Protein AF-A5TSQ5-F1 (afdb_monomer_lite)

Structure (mmCIF, N/CA/C/O backbone):
data_AF-A5TSQ5-F1
#
_entry.id   AF-A5TSQ5-F1
#
loop_
_atom_site.group_PDB
_atom_site.id
_atom_site.type_symbol
_atom_site.label_atom_id
_atom_site.label_alt_id
_atom_site.label_comp_id
_atom_site.label_asym_id
_atom_site.label_entity_id
_atom_site.label_seq_id
_atom_site.pdbx_PDB_ins_code
_atom_site.Cartn_x
_atom_site.Cartn_y
_atom_site.Cartn_z
_atom_site.occupancy
_atom_site.B_iso_or_equiv
_atom_site.auth_seq_id
_atom_site.auth_comp_id
_atom_site.auth_asym_id
_atom_site.auth_atom_id
_atom_site.pdbx_PDB_model_num
ATOM 1 N N . MET A 1 1 ? -12.809 -7.867 -13.616 1.00 58.88 1 MET A N 1
ATOM 2 C CA . MET A 1 1 ? -11.410 -7.386 -13.576 1.00 58.88 1 MET A CA 1
ATOM 3 C C . MET A 1 1 ? -11.017 -7.338 -12.108 1.00 58.88 1 MET A C 1
ATOM 5 O O . MET A 1 1 ? -11.886 -6.969 -11.328 1.00 58.88 1 MET A O 1
ATOM 9 N N . LYS A 1 2 ? -9.819 -7.794 -11.712 1.00 74.75 2 LYS A N 1
ATOM 10 C CA . LYS A 1 2 ? -9.403 -7.726 -10.298 1.00 74.75 2 LYS A CA 1
ATOM 11 C C . LYS A 1 2 ? -9.352 -6.265 -9.847 1.00 74.75 2 LYS A C 1
ATOM 13 O O . LYS A 1 2 ? -8.900 -5.424 -10.625 1.00 74.75 2 LYS A O 1
ATOM 18 N N . LYS A 1 3 ? -9.798 -5.987 -8.622 1.00 87.81 3 LYS A N 1
ATOM 19 C CA . LYS A 1 3 ? -9.773 -4.630 -8.057 1.00 87.81 3 LYS A CA 1
ATOM 20 C C . LYS A 1 3 ? -8.408 -4.231 -7.511 1.00 87.81 3 LYS A C 1
ATOM 22 O O . LYS A 1 3 ? -8.076 -3.056 -7.535 1.00 87.81 3 LYS A O 1
ATOM 27 N N . PHE A 1 4 ? -7.607 -5.201 -7.081 1.00 94.50 4 PHE A N 1
ATOM 28 C CA . PHE A 1 4 ? -6.246 -4.983 -6.612 1.00 94.50 4 PHE A CA 1
ATOM 29 C C . PHE A 1 4 ? -5.335 -6.115 -7.079 1.00 94.50 4 PHE A C 1
ATOM 31 O O . PHE A 1 4 ? -5.734 -7.283 -7.069 1.00 94.50 4 PHE A O 1
ATOM 38 N N . GLU A 1 5 ? -4.124 -5.783 -7.517 1.00 93.25 5 GLU A N 1
ATOM 39 C CA . GLU A 1 5 ? -3.131 -6.780 -7.905 1.00 93.25 5 GLU A CA 1
ATOM 40 C C . GLU A 1 5 ? -1.700 -6.255 -7.756 1.00 93.25 5 GLU A C 1
ATOM 42 O O . GLU A 1 5 ? -1.362 -5.179 -8.249 1.00 93.25 5 GLU A O 1
ATOM 47 N N . LEU A 1 6 ? -0.840 -7.069 -7.138 1.00 90.31 6 LEU A N 1
ATOM 48 C CA . LEU A 1 6 ? 0.599 -6.832 -7.057 1.00 90.31 6 LEU A CA 1
ATOM 49 C C . LEU A 1 6 ? 1.298 -7.749 -8.065 1.00 90.31 6 LEU A C 1
ATOM 51 O O . LEU A 1 6 ? 1.279 -8.980 -7.930 1.00 90.31 6 LEU A O 1
ATOM 55 N N . LYS A 1 7 ? 1.914 -7.167 -9.100 1.00 87.75 7 LYS A N 1
ATOM 56 C CA . LYS A 1 7 ? 2.551 -7.928 -10.188 1.00 87.75 7 LYS A CA 1
ATOM 57 C C . LYS A 1 7 ? 4.065 -7.755 -10.190 1.00 87.75 7 LYS A C 1
ATOM 59 O O . LYS A 1 7 ? 4.565 -6.765 -10.721 1.00 87.75 7 LYS A O 1
ATOM 64 N N . PRO A 1 8 ? 4.810 -8.735 -9.651 1.00 83.00 8 PRO A N 1
ATOM 65 C CA . PRO A 1 8 ? 6.240 -8.836 -9.893 1.00 83.00 8 PRO A CA 1
ATOM 66 C C . PRO A 1 8 ? 6.502 -9.056 -11.386 1.00 83.00 8 PRO A C 1
ATOM 68 O O . PRO A 1 8 ? 5.997 -10.023 -11.961 1.00 83.00 8 PRO A O 1
ATOM 71 N N . ILE A 1 9 ? 7.308 -8.201 -12.008 1.00 76.88 9 ILE A N 1
ATOM 72 C CA . ILE A 1 9 ? 7.744 -8.338 -13.401 1.00 76.88 9 ILE A CA 1
ATOM 73 C C . ILE A 1 9 ? 9.258 -8.471 -13.429 1.00 76.88 9 ILE A C 1
ATOM 75 O O . ILE A 1 9 ? 9.978 -7.681 -12.828 1.00 76.88 9 ILE A O 1
ATOM 79 N N . TYR A 1 10 ? 9.748 -9.477 -14.146 1.00 71.94 10 TYR A N 1
ATOM 80 C CA . TYR A 1 10 ? 11.178 -9.657 -14.356 1.00 71.94 10 TYR A CA 1
ATOM 81 C C . TYR A 1 10 ? 11.720 -8.564 -15.288 1.00 71.94 10 TYR A C 1
ATOM 83 O O . TYR A 1 10 ? 11.245 -8.428 -16.417 1.00 71.94 10 TYR A O 1
ATOM 91 N N . TYR A 1 11 ? 12.720 -7.806 -14.833 1.00 64.88 11 TYR A N 1
ATOM 92 C CA . TYR A 1 11 ? 13.352 -6.734 -15.602 1.00 64.88 11 TYR A CA 1
ATOM 93 C C . TYR A 1 11 ? 14.851 -7.029 -15.806 1.00 64.88 11 TYR A C 1
ATOM 95 O O . TYR A 1 11 ? 15.646 -6.853 -14.885 1.00 64.88 11 TYR A O 1
ATOM 103 N N . PRO A 1 12 ? 15.262 -7.499 -16.999 1.00 55.28 12 PRO A N 1
ATOM 104 C CA . PRO A 1 12 ? 16.582 -8.098 -17.230 1.00 55.28 12 PRO A CA 1
ATOM 105 C C . PRO A 1 12 ? 17.762 -7.121 -17.409 1.00 55.28 12 PRO A C 1
ATOM 107 O O . PRO A 1 12 ? 18.785 -7.524 -17.955 1.00 55.28 12 PRO A O 1
ATOM 110 N N . LYS A 1 13 ? 17.674 -5.851 -16.997 1.00 52.69 13 LYS A N 1
ATOM 111 C CA . LYS A 1 13 ? 18.805 -4.911 -17.144 1.00 52.69 13 LYS A CA 1
ATOM 112 C C . LYS A 1 13 ? 19.666 -4.877 -15.888 1.00 52.69 13 LYS A C 1
ATOM 114 O O . LYS A 1 13 ? 19.169 -4.364 -14.894 1.00 52.69 13 LYS A O 1
ATOM 119 N N . ASP A 1 14 ? 20.903 -5.385 -15.983 1.00 42.22 14 ASP A N 1
ATOM 120 C CA . ASP A 1 14 ? 22.158 -5.156 -15.213 1.00 42.22 14 ASP A CA 1
ATOM 121 C C . ASP A 1 14 ? 22.107 -4.775 -13.713 1.00 42.22 14 ASP A C 1
ATOM 123 O O . ASP A 1 14 ? 23.116 -4.403 -13.118 1.00 42.22 14 ASP A O 1
ATOM 127 N N . SER A 1 15 ? 20.956 -4.895 -13.065 1.00 48.78 15 SER A N 1
ATOM 128 C CA . SER A 1 15 ? 20.697 -4.560 -11.675 1.00 48.78 15 SER A CA 1
ATOM 129 C C . SER A 1 15 ? 20.550 -5.847 -10.876 1.00 48.78 15 SER A C 1
ATOM 131 O O . SER A 1 15 ? 19.870 -6.791 -11.284 1.00 48.78 15 SER A O 1
ATOM 133 N N . TYR A 1 16 ? 21.152 -5.868 -9.688 1.00 44.97 16 TYR A N 1
ATOM 134 C CA . TYR A 1 16 ? 21.002 -6.944 -8.705 1.00 44.97 16 TYR A CA 1
ATOM 135 C C . TYR A 1 16 ? 19.524 -7.192 -8.323 1.00 44.97 16 TYR A C 1
ATOM 137 O O . TYR A 1 16 ? 19.168 -8.283 -7.875 1.00 44.97 16 TYR A O 1
ATOM 145 N N . LEU A 1 17 ? 18.637 -6.227 -8.591 1.00 54.00 17 LEU A N 1
ATOM 146 C CA . LEU A 1 17 ? 17.190 -6.292 -8.388 1.00 54.00 17 LEU A CA 1
ATOM 147 C C . LEU A 1 17 ? 16.477 -6.601 -9.706 1.00 54.00 17 LEU A C 1
ATOM 149 O O . LEU A 1 17 ? 15.924 -5.741 -10.380 1.00 54.00 17 LEU A O 1
ATOM 153 N N . ASN A 1 18 ? 16.492 -7.876 -10.072 1.00 63.84 18 ASN A N 1
ATOM 154 C CA . ASN A 1 18 ? 15.938 -8.384 -11.327 1.00 63.84 18 ASN A CA 1
ATOM 155 C C . ASN A 1 18 ? 14.395 -8.318 -11.443 1.00 63.84 18 ASN A C 1
ATOM 157 O O . ASN A 1 18 ? 13.839 -8.837 -12.411 1.00 63.84 18 ASN A O 1
ATOM 161 N N . TYR A 1 19 ? 13.690 -7.762 -10.456 1.00 67.00 19 TYR A N 1
ATOM 162 C CA . TYR A 1 19 ? 12.230 -7.706 -10.435 1.00 67.00 19 TYR A CA 1
ATOM 163 C C . TYR A 1 19 ? 11.740 -6.315 -10.056 1.00 67.00 19 TYR A C 1
ATOM 165 O O . TYR A 1 19 ? 12.159 -5.755 -9.045 1.00 67.00 19 TYR A O 1
ATOM 173 N N . ILE A 1 20 ? 10.817 -5.810 -10.864 1.00 73.50 20 ILE A N 1
ATOM 174 C CA . ILE A 1 20 ? 10.034 -4.609 -10.603 1.00 73.50 20 ILE A CA 1
ATOM 175 C C . ILE A 1 20 ? 8.645 -4.994 -10.096 1.00 73.50 20 ILE A C 1
ATOM 177 O O . ILE A 1 20 ? 8.194 -6.113 -10.350 1.00 73.50 20 ILE A O 1
ATOM 181 N N . LEU A 1 21 ? 7.957 -4.085 -9.404 1.00 78.88 21 LEU A N 1
ATOM 182 C CA . LEU A 1 21 ? 6.575 -4.299 -8.983 1.00 78.88 21 LEU A CA 1
ATOM 183 C C . LEU A 1 21 ? 5.642 -3.297 -9.653 1.00 78.88 21 LEU A C 1
ATOM 185 O O . LEU A 1 21 ? 5.836 -2.094 -9.525 1.00 78.88 21 LEU A O 1
ATOM 189 N N . GLU A 1 22 ? 4.605 -3.804 -10.313 1.00 86.12 22 GLU A N 1
ATOM 190 C CA . GLU A 1 22 ? 3.450 -2.993 -10.685 1.00 86.12 22 GLU A CA 1
ATOM 191 C C . GLU A 1 22 ? 2.351 -3.128 -9.632 1.00 86.12 22 GLU A C 1
ATOM 193 O O . GLU A 1 22 ? 2.023 -4.245 -9.207 1.00 86.12 22 GLU A O 1
ATOM 198 N N . ILE A 1 23 ? 1.747 -1.998 -9.273 1.00 89.44 23 ILE A N 1
ATOM 199 C CA . ILE A 1 23 ? 0.604 -1.937 -8.366 1.00 89.44 23 ILE A CA 1
ATOM 200 C C . ILE A 1 23 ? -0.623 -1.566 -9.193 1.00 89.44 23 ILE A C 1
ATOM 202 O O . ILE A 1 23 ? -0.712 -0.467 -9.740 1.00 89.44 23 ILE A O 1
ATOM 206 N N . TRP A 1 24 ? -1.564 -2.496 -9.311 1.00 92.19 24 TRP A N 1
ATOM 207 C CA . TRP A 1 24 ? -2.792 -2.296 -10.069 1.00 92.19 24 TRP A CA 1
ATOM 208 C C . TRP A 1 24 ? -3.968 -2.104 -9.123 1.00 92.19 24 TRP A C 1
ATOM 210 O O . TRP A 1 24 ? -4.215 -2.955 -8.270 1.00 92.19 24 TRP A O 1
ATOM 220 N N . VAL A 1 25 ? -4.720 -1.027 -9.327 1.00 93.31 25 VAL A N 1
ATOM 221 C CA . VAL A 1 25 ? -5.974 -0.737 -8.625 1.00 93.31 25 VAL A CA 1
ATOM 222 C C . VAL A 1 25 ? -7.048 -0.445 -9.669 1.00 93.31 25 VAL A C 1
ATOM 224 O O . VAL A 1 25 ? -6.829 0.362 -10.567 1.00 93.31 25 VAL A O 1
ATOM 227 N N . ASP A 1 26 ? -8.172 -1.159 -9.619 1.00 92.38 26 ASP A N 1
ATOM 228 C CA . ASP A 1 26 ? -9.273 -1.083 -10.595 1.00 92.38 26 ASP A CA 1
ATOM 229 C C . ASP A 1 26 ? -8.819 -1.141 -12.068 1.00 92.38 26 ASP A C 1
ATOM 231 O O . ASP A 1 26 ? -9.382 -0.509 -12.961 1.00 92.38 26 ASP A O 1
ATOM 235 N N . GLY A 1 27 ? -7.782 -1.940 -12.339 1.00 90.50 27 GLY A N 1
ATOM 236 C CA . GLY A 1 27 ? -7.192 -2.099 -13.673 1.00 90.50 27 GLY A CA 1
ATOM 237 C C . GLY A 1 27 ? -6.357 -0.918 -14.164 1.00 90.50 27 GLY A C 1
ATOM 238 O O . GLY A 1 27 ? -5.962 -0.916 -15.328 1.00 90.50 27 GLY A O 1
ATOM 239 N N . VAL A 1 28 ? -6.036 0.038 -13.295 1.00 89.94 28 VAL A N 1
ATOM 240 C CA . VAL A 1 28 ? -5.059 1.101 -13.542 1.00 89.94 28 VAL A CA 1
ATOM 241 C C . VAL A 1 28 ? -3.769 0.763 -12.802 1.00 89.94 28 VAL A C 1
ATOM 243 O O . VAL A 1 28 ? -3.796 0.474 -11.609 1.00 89.94 28 VAL A O 1
ATOM 246 N N . ASN A 1 29 ? -2.631 0.797 -13.496 1.00 89.38 29 ASN A N 1
ATOM 247 C CA . ASN A 1 29 ? -1.326 0.703 -12.848 1.00 89.38 29 ASN A CA 1
ATOM 248 C C . ASN A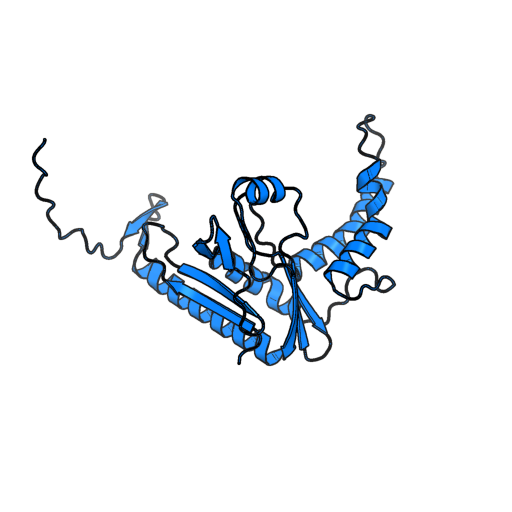 1 29 ? -0.987 2.068 -12.228 1.00 89.38 29 ASN A C 1
ATOM 250 O O . ASN A 1 29 ? -0.655 3.014 -12.944 1.00 89.38 29 ASN A O 1
ATOM 254 N N . ILE A 1 30 ? -1.093 2.175 -10.903 1.00 88.38 30 ILE A N 1
ATOM 255 C CA . ILE A 1 30 ? -0.894 3.439 -10.177 1.00 88.38 30 ILE A CA 1
ATOM 256 C C . ILE A 1 30 ? 0.588 3.817 -10.036 1.00 88.38 30 ILE A C 1
ATOM 258 O O . ILE A 1 30 ? 0.904 4.904 -9.571 1.00 88.38 30 ILE A O 1
ATOM 262 N N . SER A 1 31 ? 1.497 2.944 -10.476 1.00 80.94 31 SER A N 1
ATOM 263 C CA . SER A 1 31 ? 2.946 3.172 -10.521 1.00 80.94 31 SER A CA 1
ATOM 264 C C . SER A 1 31 ? 3.416 3.779 -11.857 1.00 80.94 31 SER A C 1
ATOM 266 O O . SER A 1 31 ? 4.614 3.971 -12.069 1.00 80.94 31 SER A O 1
ATOM 268 N N . GLN A 1 32 ? 2.496 4.033 -12.799 1.00 87.06 32 GLN A N 1
ATOM 269 C CA . GLN A 1 32 ? 2.812 4.573 -14.123 1.00 87.06 32 GLN A CA 1
ATOM 270 C C . GLN A 1 32 ? 2.787 6.101 -14.185 1.00 87.06 32 GLN A C 1
ATOM 272 O O . GLN A 1 32 ? 1.885 6.775 -13.678 1.00 87.06 32 GLN A O 1
ATOM 277 N N . PHE A 1 33 ? 3.740 6.640 -14.938 1.00 85.56 33 PHE A N 1
ATOM 278 C CA . PHE A 1 33 ? 3.851 8.063 -15.229 1.00 85.56 33 PHE A CA 1
ATOM 279 C C . PHE A 1 33 ? 4.465 8.292 -16.611 1.00 85.56 33 PHE A C 1
ATOM 281 O O . PHE A 1 33 ? 5.067 7.398 -17.206 1.00 85.56 33 PHE A O 1
ATOM 288 N N . TYR A 1 34 ? 4.307 9.500 -17.137 1.00 85.88 34 TYR A N 1
ATOM 289 C CA . TYR A 1 34 ? 5.024 9.965 -18.314 1.00 85.88 34 TYR A CA 1
ATOM 290 C C . TYR A 1 34 ? 6.207 10.830 -17.900 1.00 85.88 34 TYR A C 1
ATOM 292 O O . TYR A 1 34 ? 6.042 11.743 -17.102 1.00 85.88 34 TYR A O 1
ATOM 300 N N . GLU A 1 35 ? 7.361 10.582 -18.506 1.00 85.44 35 GLU A N 1
ATOM 301 C CA . GLU A 1 35 ? 8.561 11.424 -18.449 1.00 85.44 35 GLU A CA 1
ATOM 302 C C . GLU A 1 35 ? 8.899 11.800 -19.893 1.00 85.44 35 GLU A C 1
ATOM 304 O O . GLU A 1 35 ? 9.086 10.916 -20.732 1.00 85.44 35 GLU A O 1
ATOM 309 N N . GLU A 1 36 ? 8.891 13.092 -20.231 1.00 84.94 36 GLU A N 1
ATOM 310 C CA . GLU A 1 36 ? 9.104 13.564 -21.613 1.00 84.94 36 GLU A CA 1
ATOM 311 C C . GLU A 1 36 ? 8.213 12.849 -22.664 1.00 84.94 36 GLU A C 1
ATOM 313 O O . GLU A 1 36 ? 8.650 12.518 -23.769 1.00 84.94 36 GLU A O 1
ATOM 318 N N . ASN A 1 37 ? 6.944 12.583 -22.325 1.00 83.38 37 ASN A N 1
ATOM 319 C CA . ASN A 1 37 ? 5.972 11.812 -23.127 1.00 83.38 37 ASN A CA 1
ATOM 320 C C . ASN A 1 37 ? 6.306 10.318 -23.332 1.00 83.38 37 ASN A C 1
ATOM 322 O O . ASN A 1 37 ? 5.625 9.639 -24.103 1.00 83.38 37 ASN A O 1
ATOM 326 N N . LYS A 1 38 ? 7.309 9.772 -22.641 1.00 87.25 38 LYS A N 1
ATOM 327 C CA . LYS A 1 38 ? 7.590 8.331 -22.612 1.00 87.25 38 LYS A CA 1
ATOM 328 C C . LYS A 1 38 ? 6.916 7.712 -21.399 1.00 87.25 38 LYS A C 1
ATOM 330 O O . LYS A 1 38 ? 7.058 8.219 -20.292 1.00 87.25 38 LYS A O 1
ATOM 335 N N . LEU A 1 39 ? 6.204 6.606 -21.609 1.00 86.44 39 LEU A N 1
ATOM 336 C CA . LEU A 1 39 ? 5.622 5.836 -20.514 1.00 86.44 39 LEU A CA 1
ATOM 337 C C . LEU A 1 39 ? 6.741 5.203 -19.681 1.00 86.44 39 LEU A C 1
ATOM 339 O O . LEU A 1 39 ? 7.596 4.482 -20.207 1.00 86.44 39 LEU A O 1
ATOM 343 N N . ARG A 1 40 ? 6.711 5.470 -18.381 1.00 81.56 40 ARG A N 1
ATOM 344 C CA . ARG A 1 40 ? 7.598 4.922 -17.362 1.00 81.56 40 ARG A CA 1
ATOM 345 C C . ARG A 1 40 ? 6.774 4.221 -16.289 1.00 81.56 40 ARG A C 1
ATOM 347 O O . ARG A 1 40 ? 5.579 4.467 -16.128 1.00 81.56 40 ARG A O 1
ATOM 354 N N . ILE A 1 41 ? 7.444 3.336 -15.570 1.00 77.44 41 ILE A N 1
ATOM 355 C CA . ILE A 1 41 ? 6.937 2.694 -14.362 1.00 77.44 41 ILE A CA 1
ATOM 356 C C . ILE A 1 41 ? 8.019 2.932 -13.324 1.00 77.44 41 ILE A C 1
ATOM 358 O O . ILE A 1 41 ? 9.173 2.581 -13.586 1.00 77.44 41 ILE A O 1
ATOM 362 N N . ASP A 1 42 ? 7.664 3.547 -12.200 1.00 69.50 42 ASP A N 1
ATOM 363 C CA . ASP A 1 42 ? 8.556 3.555 -11.046 1.00 69.50 42 ASP A CA 1
ATOM 364 C C . ASP A 1 42 ? 8.223 2.358 -10.178 1.00 69.50 42 ASP A C 1
ATOM 366 O O . ASP A 1 42 ? 7.084 1.893 -10.117 1.00 69.50 42 ASP A O 1
ATOM 370 N N . VAL A 1 43 ? 9.253 1.793 -9.581 1.00 64.06 43 VAL A N 1
ATOM 371 C CA . VAL A 1 43 ? 9.222 0.425 -9.104 1.00 64.06 43 VAL A CA 1
ATOM 372 C C . VAL A 1 43 ? 9.688 0.445 -7.669 1.00 64.06 43 VAL A C 1
ATOM 374 O O . VAL A 1 43 ? 10.841 0.737 -7.359 1.00 64.06 43 VAL A O 1
ATOM 377 N N . GLY A 1 44 ? 8.758 0.150 -6.765 1.00 61.03 44 GLY A N 1
ATOM 378 C CA . GLY A 1 44 ? 9.115 -0.066 -5.375 1.00 61.03 44 GLY A CA 1
ATOM 379 C C . GLY A 1 44 ? 10.029 -1.280 -5.317 1.00 61.03 44 GLY A C 1
ATOM 380 O O . GLY A 1 44 ? 9.819 -2.255 -6.049 1.00 61.03 44 GLY A O 1
ATOM 381 N N . TYR A 1 45 ? 11.046 -1.244 -4.457 1.00 69.94 45 TYR A N 1
ATOM 382 C CA . TYR A 1 45 ? 11.827 -2.442 -4.185 1.00 69.94 45 TYR A CA 1
ATOM 383 C C . TYR A 1 45 ? 10.861 -3.529 -3.710 1.00 69.94 45 TYR A C 1
ATOM 385 O O . TYR A 1 45 ? 10.218 -3.385 -2.672 1.00 69.94 45 TYR A O 1
ATOM 393 N N . ILE A 1 46 ? 10.742 -4.610 -4.484 1.00 75.69 46 ILE A N 1
ATOM 394 C CA . ILE A 1 46 ? 9.767 -5.684 -4.239 1.00 75.69 46 ILE A CA 1
ATOM 395 C C . ILE A 1 46 ? 9.829 -6.218 -2.798 1.00 75.69 46 ILE A C 1
ATOM 397 O O . ILE A 1 46 ? 8.800 -6.555 -2.219 1.00 75.69 46 ILE A O 1
ATOM 401 N N . PHE A 1 47 ? 11.026 -6.216 -2.204 1.00 74.25 47 PHE A N 1
ATOM 402 C CA . PHE A 1 47 ? 11.271 -6.619 -0.823 1.00 74.25 47 PHE A CA 1
ATOM 403 C C . PHE A 1 47 ? 10.752 -5.628 0.221 1.00 74.25 47 PHE A C 1
ATOM 405 O O . PHE A 1 47 ? 10.312 -6.062 1.275 1.00 74.25 47 PHE A O 1
ATOM 412 N N . HIS A 1 48 ? 10.736 -4.321 -0.056 1.00 76.62 48 HIS A N 1
ATOM 413 C CA . HIS A 1 48 ? 10.147 -3.346 0.871 1.00 76.62 48 HIS A CA 1
ATOM 414 C C . HIS A 1 48 ? 8.641 -3.572 1.002 1.00 76.62 48 HIS A C 1
ATOM 416 O O . HIS A 1 48 ? 8.098 -3.558 2.098 1.00 76.62 48 HIS A O 1
ATOM 422 N N . ILE A 1 49 ? 7.979 -3.843 -0.123 1.00 81.94 49 ILE A N 1
ATOM 423 C CA . ILE A 1 49 ? 6.537 -4.095 -0.159 1.00 81.94 49 ILE A CA 1
ATOM 424 C C . ILE A 1 49 ? 6.222 -5.467 0.444 1.00 81.94 49 ILE A C 1
ATOM 426 O O . ILE A 1 49 ? 5.235 -5.614 1.156 1.00 81.94 49 ILE A O 1
ATOM 430 N N . TYR A 1 50 ? 7.082 -6.464 0.208 1.00 84.12 50 TYR A N 1
ATOM 431 C CA . TYR A 1 50 ? 7.008 -7.743 0.911 1.00 84.12 50 TYR A CA 1
ATOM 432 C C . TYR A 1 50 ? 7.074 -7.554 2.430 1.00 84.12 50 TYR A C 1
ATOM 434 O O . TYR A 1 50 ? 6.174 -8.032 3.110 1.00 84.12 50 TYR A O 1
ATOM 442 N N . ASN A 1 51 ? 8.089 -6.843 2.934 1.00 83.75 51 ASN A N 1
ATOM 443 C CA . ASN A 1 51 ? 8.291 -6.633 4.369 1.00 83.75 51 ASN A CA 1
ATOM 444 C C . ASN A 1 51 ? 7.126 -5.858 4.986 1.00 83.75 51 ASN A C 1
ATOM 446 O O . ASN A 1 51 ? 6.600 -6.283 6.002 1.00 83.75 51 ASN A O 1
ATOM 450 N N . PHE A 1 52 ? 6.634 -4.808 4.321 1.00 87.25 52 PHE A N 1
ATOM 451 C CA . PHE A 1 52 ? 5.450 -4.074 4.775 1.00 87.25 52 PHE A CA 1
ATOM 452 C C . PHE A 1 52 ? 4.245 -5.001 5.021 1.00 87.25 52 PHE A C 1
ATOM 454 O O . PHE A 1 52 ? 3.611 -4.940 6.068 1.00 87.25 52 PHE A O 1
ATOM 461 N N . PHE A 1 53 ? 3.952 -5.912 4.088 1.00 90.81 53 PHE A N 1
ATOM 462 C CA . PHE A 1 53 ? 2.880 -6.899 4.266 1.00 90.81 53 PHE A CA 1
ATOM 463 C C . PHE A 1 53 ? 3.268 -8.101 5.146 1.00 90.81 53 PHE A C 1
ATOM 465 O O . PHE A 1 53 ? 2.425 -8.954 5.432 1.00 90.81 53 PHE A O 1
ATOM 472 N N . ASP A 1 54 ? 4.532 -8.256 5.518 1.00 87.44 54 ASP A N 1
ATOM 473 C CA . ASP A 1 54 ? 4.950 -9.226 6.529 1.00 87.44 54 ASP A CA 1
ATOM 474 C C . ASP A 1 54 ? 4.708 -8.675 7.927 1.00 87.44 54 ASP A C 1
ATOM 476 O O . ASP A 1 54 ? 4.113 -9.367 8.750 1.00 87.44 54 ASP A O 1
ATOM 480 N N . ASP A 1 55 ? 5.055 -7.408 8.121 1.00 88.19 55 ASP A N 1
ATOM 481 C CA . ASP A 1 55 ? 4.968 -6.716 9.397 1.00 88.19 55 ASP A CA 1
ATOM 482 C C . ASP A 1 55 ? 3.524 -6.305 9.732 1.00 88.19 55 ASP A C 1
ATOM 484 O O . ASP A 1 55 ? 3.096 -6.485 10.867 1.00 88.19 55 ASP A O 1
ATOM 488 N N . TYR A 1 56 ? 2.752 -5.809 8.753 1.00 93.56 56 TYR A N 1
ATOM 489 C CA . TYR A 1 56 ? 1.520 -5.052 9.037 1.00 93.56 56 TYR A CA 1
ATOM 490 C C . TYR A 1 56 ? 0.228 -5.617 8.439 1.00 93.56 56 TYR A C 1
ATOM 492 O O . TYR A 1 56 ? -0.842 -5.035 8.610 1.00 93.56 56 TYR A O 1
ATOM 500 N N . LEU A 1 57 ? 0.271 -6.756 7.736 1.00 94.50 57 LEU A N 1
ATOM 501 C CA . LEU A 1 57 ? -0.940 -7.305 7.108 1.00 94.50 57 LEU A CA 1
ATOM 502 C C . LEU A 1 57 ? -2.041 -7.607 8.131 1.00 94.50 57 LEU A C 1
ATOM 504 O O . LEU A 1 57 ? -3.205 -7.358 7.844 1.00 94.50 57 LEU A O 1
ATOM 508 N N . GLU A 1 58 ? -1.697 -8.142 9.300 1.00 93.81 58 GLU A N 1
ATOM 509 C CA . GLU A 1 58 ? -2.701 -8.460 10.320 1.00 93.81 58 GLU A CA 1
ATOM 510 C C . GLU A 1 58 ? -3.337 -7.197 10.915 1.00 93.81 58 GLU A C 1
ATOM 512 O O . GLU A 1 58 ? -4.531 -7.211 11.197 1.00 93.81 58 GLU A O 1
ATOM 517 N N . ASP A 1 59 ? -2.589 -6.099 11.041 1.00 93.44 59 ASP A N 1
ATOM 518 C CA . ASP A 1 59 ? -3.116 -4.817 11.523 1.00 93.44 59 ASP A CA 1
ATOM 519 C C . ASP A 1 59 ? -4.032 -4.170 10.478 1.00 93.44 59 ASP A C 1
ATOM 521 O O . ASP A 1 59 ? -5.170 -3.834 10.790 1.00 93.44 59 ASP A O 1
ATOM 525 N N . ILE A 1 60 ? -3.629 -4.163 9.200 1.00 94.69 60 ILE A N 1
ATOM 526 C CA . ILE A 1 60 ? -4.487 -3.731 8.077 1.00 94.69 60 ILE A CA 1
ATOM 527 C C . ILE A 1 60 ? -5.792 -4.539 8.021 1.00 94.69 60 ILE A C 1
ATOM 529 O O . ILE A 1 60 ? -6.843 -4.020 7.640 1.00 94.69 60 ILE A O 1
ATOM 533 N N . MET A 1 61 ? -5.723 -5.833 8.347 1.00 95.69 61 MET A N 1
ATOM 534 C CA . MET A 1 61 ? -6.874 -6.732 8.343 1.00 95.69 61 MET A CA 1
ATOM 535 C C . MET A 1 61 ? -7.745 -6.597 9.591 1.00 95.69 61 MET A C 1
ATOM 537 O O . MET A 1 61 ? -8.857 -7.128 9.587 1.00 95.69 61 MET A O 1
ATOM 541 N N . LYS A 1 62 ? -7.318 -5.906 10.646 1.00 92.69 62 LYS A N 1
ATOM 542 C CA . LYS A 1 62 ? -8.206 -5.536 11.749 1.00 92.69 62 LYS A CA 1
ATOM 543 C C . LYS A 1 62 ? -8.965 -4.274 11.361 1.00 92.69 62 LYS A C 1
ATOM 545 O O . LYS A 1 62 ? -8.461 -3.404 10.661 1.00 92.69 62 LYS A O 1
ATOM 550 N N . GLU A 1 63 ? -10.209 -4.177 11.808 1.00 84.06 63 GLU A N 1
ATOM 551 C CA . GLU A 1 63 ? -10.936 -2.911 11.739 1.00 84.06 63 GLU A CA 1
ATOM 552 C C . GLU A 1 63 ? -10.415 -2.017 12.867 1.00 84.06 63 GLU A C 1
ATOM 554 O O . GLU A 1 63 ? -11.009 -1.923 13.939 1.00 84.06 63 GLU A O 1
ATOM 559 N N . GLU A 1 64 ? -9.221 -1.463 12.655 1.00 78.31 64 GLU A N 1
ATOM 560 C CA . GLU A 1 64 ? -8.599 -0.523 13.577 1.00 78.31 64 GLU A CA 1
ATOM 561 C C . GLU A 1 64 ? -9.106 0.882 13.303 1.00 78.31 64 GLU A C 1
ATOM 563 O O . GLU A 1 64 ? -9.041 1.405 12.184 1.00 78.31 64 GLU A O 1
ATOM 568 N N . VAL A 1 65 ? -9.622 1.498 14.360 1.00 74.88 65 VAL A N 1
ATOM 569 C CA . VAL A 1 65 ? -10.116 2.860 14.285 1.00 74.88 65 VAL A CA 1
ATOM 570 C C . VAL A 1 65 ? -8.923 3.806 14.267 1.00 74.88 65 VAL A C 1
ATOM 572 O O . VAL A 1 65 ? -8.009 3.696 15.084 1.00 74.88 65 VAL A O 1
ATOM 575 N N . LEU A 1 66 ? -8.929 4.730 13.306 1.00 81.38 66 LEU A N 1
ATOM 576 C CA . LEU A 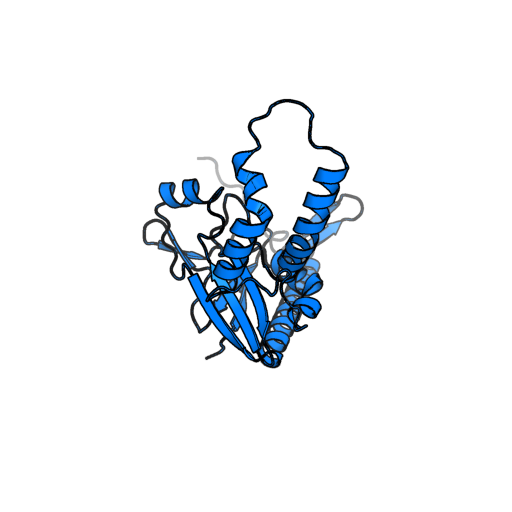1 66 ? -7.962 5.817 13.260 1.00 81.38 66 LEU A CA 1
ATOM 577 C C . LEU A 1 66 ? -8.039 6.585 14.593 1.00 81.38 66 LEU A C 1
ATOM 579 O O . LEU A 1 66 ? -9.148 6.930 15.013 1.00 81.38 66 LEU A O 1
ATOM 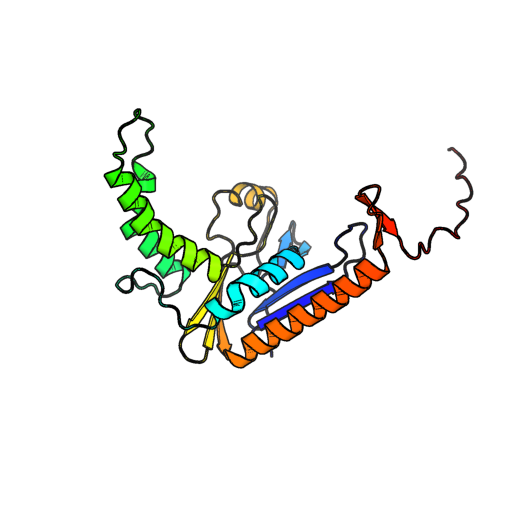583 N N . PRO A 1 67 ? -6.907 6.887 15.254 1.00 78.06 67 PRO A N 1
ATOM 584 C CA . PRO A 1 67 ? -6.912 7.783 16.403 1.00 78.06 67 PRO A CA 1
ATOM 585 C C . PRO A 1 67 ? -7.634 9.088 16.035 1.00 78.06 67 PRO A C 1
ATOM 587 O O . PRO A 1 67 ? -7.479 9.562 14.910 1.00 78.06 67 PRO A O 1
ATOM 590 N N . TYR A 1 68 ? -8.396 9.668 16.969 1.00 82.12 68 TYR A N 1
ATOM 591 C CA . TYR A 1 68 ? -9.222 10.875 16.760 1.00 82.12 68 TYR A CA 1
ATOM 592 C C . TYR A 1 68 ? -10.531 10.660 15.980 1.00 82.12 68 TYR A C 1
ATOM 594 O O . TYR A 1 68 ? -10.795 11.320 14.976 1.00 82.12 68 TYR A O 1
ATOM 602 N N . GLU A 1 69 ? -11.386 9.772 16.496 1.00 70.38 69 GLU A N 1
ATOM 603 C CA . GLU A 1 69 ? -12.715 9.433 15.949 1.00 70.38 69 GLU A CA 1
ATOM 604 C C . GLU A 1 69 ? -13.650 10.629 15.704 1.00 70.38 69 GLU A C 1
ATOM 606 O O . GLU A 1 69 ? -14.593 10.529 14.925 1.00 70.38 69 GLU A O 1
ATOM 611 N N . ASP A 1 70 ? -13.415 11.767 16.360 1.00 79.56 70 ASP A N 1
ATOM 612 C CA . ASP A 1 70 ? -14.226 12.976 16.217 1.00 79.56 70 ASP A CA 1
ATOM 613 C C . ASP A 1 70 ? -13.859 13.821 14.983 1.00 79.56 70 ASP A C 1
ATOM 615 O O . ASP A 1 70 ? -14.467 14.869 14.741 1.00 79.56 70 ASP A O 1
ATOM 619 N N . ILE A 1 71 ? -12.866 13.388 14.200 1.00 80.75 71 ILE A N 1
ATOM 620 C CA . ILE A 1 71 ? -12.451 14.031 12.957 1.00 80.75 71 ILE A CA 1
ATOM 621 C C . ILE A 1 71 ? -12.770 13.125 11.774 1.00 80.75 71 ILE A C 1
ATOM 623 O O . ILE A 1 71 ? -12.235 12.030 11.640 1.00 80.75 71 ILE A O 1
ATOM 627 N N . GLU A 1 72 ? -13.568 13.645 10.845 1.00 80.88 72 GLU A N 1
ATOM 628 C CA . GLU A 1 72 ? -13.901 12.963 9.600 1.00 80.88 72 GLU A CA 1
ATOM 629 C C . GLU A 1 72 ? -13.412 13.753 8.377 1.00 80.88 72 GLU A C 1
ATOM 631 O O . GLU A 1 72 ? -13.323 14.986 8.372 1.00 80.88 72 GLU A O 1
ATOM 636 N N . GLY A 1 73 ? -13.103 13.025 7.310 1.00 80.69 73 GLY A N 1
ATOM 637 C CA . GLY A 1 73 ? -12.886 13.537 5.962 1.00 80.69 73 GLY A CA 1
ATOM 638 C C . GLY A 1 73 ? -13.607 12.645 4.952 1.00 80.69 73 GLY A C 1
ATOM 639 O O . GLY A 1 73 ? -14.009 11.525 5.267 1.00 80.69 73 GLY A O 1
ATOM 640 N N . LYS A 1 74 ? -13.774 13.110 3.710 1.00 80.25 74 LYS A N 1
ATOM 641 C CA . LYS A 1 74 ? -14.402 12.299 2.650 1.00 80.25 74 LYS A CA 1
ATOM 642 C C . LYS A 1 74 ? -13.514 11.136 2.215 1.00 80.25 74 LYS A C 1
ATOM 644 O O . LYS A 1 74 ? -14.016 10.169 1.652 1.00 80.25 74 LYS A O 1
ATOM 649 N N . THR A 1 75 ? -12.206 11.250 2.437 1.00 83.88 75 THR A N 1
ATOM 650 C CA . THR A 1 75 ? -11.207 10.199 2.215 1.00 83.88 75 THR A CA 1
ATOM 651 C C . THR A 1 75 ? -10.320 10.055 3.448 1.00 83.88 75 THR A C 1
ATOM 653 O O . THR A 1 75 ? -10.263 10.955 4.295 1.00 83.88 75 THR A O 1
ATOM 656 N N . ILE A 1 76 ? -9.585 8.945 3.550 1.00 88.00 76 ILE A N 1
ATOM 657 C CA . ILE A 1 76 ? -8.606 8.769 4.629 1.00 88.00 76 ILE A CA 1
ATOM 658 C C . ILE A 1 76 ? -7.517 9.852 4.604 1.00 88.00 76 ILE A C 1
ATOM 660 O O . ILE A 1 76 ? -7.183 10.388 5.653 1.00 88.00 76 ILE A O 1
ATOM 664 N N . PHE A 1 77 ? -7.044 10.267 3.424 1.00 88.56 77 PHE A N 1
ATOM 665 C CA . PHE A 1 77 ? -6.087 11.374 3.301 1.00 88.56 77 PHE A CA 1
ATOM 666 C C . PHE A 1 77 ? -6.649 12.692 3.847 1.00 88.56 77 PHE A C 1
ATOM 668 O O . PHE A 1 77 ? -5.975 13.366 4.620 1.00 88.56 77 PHE A O 1
ATOM 675 N N . GLU A 1 78 ? -7.903 13.033 3.523 1.00 87.75 78 GLU A N 1
ATOM 676 C CA . GLU A 1 78 ? -8.551 14.235 4.067 1.00 87.75 78 GLU A CA 1
ATOM 677 C C . GLU A 1 78 ? -8.731 14.141 5.588 1.00 87.75 78 GLU A C 1
ATOM 679 O O . GLU A 1 78 ? -8.527 15.122 6.299 1.00 87.75 78 GLU A O 1
ATOM 684 N N . THR A 1 79 ? -9.063 12.952 6.095 1.00 89.19 79 THR A N 1
ATOM 685 C CA . THR A 1 79 ? -9.194 12.705 7.538 1.00 89.19 79 THR A CA 1
ATOM 686 C C . THR A 1 79 ? -7.859 12.941 8.251 1.00 89.19 79 THR A C 1
ATOM 688 O O . THR A 1 79 ? -7.793 13.686 9.226 1.00 89.19 79 THR A O 1
ATOM 691 N N . ILE A 1 80 ? -6.773 12.379 7.716 1.00 88.00 80 ILE A N 1
ATOM 692 C CA . ILE A 1 80 ? -5.412 12.543 8.237 1.00 88.00 80 ILE A CA 1
ATOM 693 C C . ILE A 1 80 ? -4.965 14.010 8.161 1.00 88.00 80 ILE A C 1
ATOM 695 O O . ILE A 1 80 ? -4.364 14.513 9.110 1.00 88.00 80 ILE A O 1
ATOM 699 N N . ASP A 1 81 ? -5.283 14.730 7.084 1.00 87.00 81 ASP A N 1
ATOM 700 C CA . ASP A 1 81 ? -4.987 16.162 6.971 1.00 87.00 81 ASP A CA 1
ATOM 701 C C . ASP A 1 81 ? -5.765 16.997 7.995 1.00 87.00 81 ASP A C 1
ATOM 703 O O . ASP A 1 81 ? -5.221 17.953 8.554 1.00 87.00 81 ASP A O 1
ATOM 707 N N . ASN A 1 82 ? -7.023 16.648 8.270 1.00 87.94 82 ASN A N 1
ATOM 708 C CA . ASN A 1 82 ? -7.832 17.313 9.290 1.00 87.94 82 ASN A CA 1
ATOM 709 C C . ASN A 1 82 ? -7.286 17.046 10.702 1.00 87.94 82 ASN A C 1
ATOM 711 O O . ASN A 1 82 ? -7.199 17.980 11.499 1.00 87.94 82 ASN A O 1
ATOM 715 N N . ILE A 1 83 ? -6.835 15.819 10.983 1.00 86.81 83 ILE A N 1
ATOM 716 C CA . ILE A 1 83 ? -6.124 15.468 12.221 1.00 86.81 83 ILE A CA 1
ATOM 717 C C . ILE A 1 83 ? -4.855 16.313 12.359 1.00 86.81 83 ILE A C 1
ATOM 719 O O . ILE A 1 83 ? -4.688 17.001 13.365 1.00 86.81 83 ILE A O 1
ATOM 723 N N . LYS A 1 84 ? -4.008 16.348 11.319 1.00 83.62 84 LYS A N 1
ATOM 724 C CA . LYS A 1 84 ? -2.800 17.192 11.256 1.00 83.62 84 LYS A CA 1
ATOM 725 C C . LYS A 1 84 ? -3.108 18.661 11.554 1.00 83.62 84 LYS A C 1
ATOM 727 O O . LYS A 1 84 ? -2.412 19.293 12.338 1.00 83.62 84 LYS A O 1
ATOM 732 N N . LYS A 1 85 ? -4.179 19.208 10.979 1.00 84.94 85 LYS A N 1
ATOM 733 C CA . LYS A 1 85 ? -4.586 20.605 11.202 1.00 84.94 85 LYS A CA 1
ATOM 734 C C . LYS A 1 85 ? -5.141 20.884 12.597 1.00 84.94 85 LYS A C 1
ATOM 736 O O . LYS A 1 85 ? -5.050 22.020 13.037 1.00 84.94 85 LYS A O 1
ATOM 741 N N . LYS A 1 86 ? -5.762 19.913 13.265 1.00 84.25 86 LYS A N 1
ATOM 742 C CA . LYS A 1 86 ? -6.372 20.129 14.587 1.00 84.25 86 LYS A CA 1
ATOM 743 C C . LYS A 1 86 ? -5.411 19.829 15.736 1.00 84.25 86 LYS A C 1
ATOM 745 O O . LYS A 1 86 ? -5.418 20.561 16.716 1.00 84.25 86 LYS A O 1
ATOM 750 N N . TYR A 1 87 ? -4.598 18.783 15.603 1.00 78.69 87 TYR A N 1
ATOM 751 C CA . TYR A 1 87 ? -3.751 18.253 16.678 1.00 78.69 87 TYR A CA 1
ATOM 752 C C . TYR A 1 87 ? -2.250 18.445 16.461 1.00 78.69 87 TYR A C 1
ATOM 754 O O . TYR A 1 87 ? -1.466 18.149 17.352 1.00 78.69 87 TYR A O 1
ATOM 762 N N . PHE A 1 88 ? -1.827 18.903 15.283 1.00 75.88 88 PHE A N 1
ATOM 763 C CA . PHE A 1 88 ? -0.406 19.025 14.941 1.00 75.88 88 PHE A CA 1
ATOM 764 C C . PHE A 1 88 ? -0.073 20.390 14.323 1.00 75.88 88 PHE A C 1
ATOM 766 O O . PHE A 1 88 ? 0.979 20.557 13.711 1.00 75.88 88 PHE A O 1
ATOM 773 N N . TYR A 1 89 ? -0.971 21.372 14.452 1.00 62.84 89 TYR A N 1
ATOM 774 C CA . TYR A 1 89 ? -0.799 22.704 13.868 1.00 62.84 89 TYR A CA 1
ATOM 775 C C . TYR A 1 89 ? 0.331 23.498 14.541 1.00 62.84 89 TYR A C 1
ATOM 777 O O . TYR A 1 89 ? 1.082 24.179 13.852 1.00 62.84 89 TYR A O 1
ATOM 785 N N . TRP A 1 90 ? 0.521 23.334 15.854 1.00 58.19 90 TRP A N 1
ATOM 786 C CA . TRP A 1 90 ? 1.608 23.961 16.624 1.00 58.19 90 TRP A CA 1
ATOM 787 C C . TRP A 1 90 ? 3.013 23.480 16.220 1.00 58.19 90 TRP A C 1
ATOM 789 O O . TRP A 1 90 ? 3.955 24.258 16.266 1.00 58.19 90 TRP A O 1
ATOM 799 N N . LEU A 1 91 ? 3.157 22.262 15.674 1.00 55.44 91 LEU A N 1
ATOM 800 C CA . LEU A 1 91 ? 4.434 21.800 15.098 1.00 55.44 91 LEU A CA 1
ATOM 801 C C . LEU A 1 91 ? 4.874 22.601 13.854 1.00 55.44 91 LEU A C 1
ATOM 803 O O . LEU A 1 91 ? 6.000 22.426 13.392 1.00 55.44 91 LEU A O 1
ATOM 807 N N . LYS A 1 92 ? 3.996 23.422 13.254 1.00 48.50 92 LYS A N 1
ATOM 808 C CA . LYS A 1 92 ? 4.313 24.204 12.048 1.00 48.50 92 LYS A CA 1
ATOM 809 C C . LYS A 1 92 ? 4.722 25.649 12.313 1.00 48.50 92 LYS A C 1
ATOM 811 O O . LYS A 1 92 ? 5.491 26.166 11.506 1.00 48.50 92 LYS A O 1
ATOM 816 N N . ASP A 1 93 ? 4.223 26.273 13.377 1.00 44.53 93 ASP A N 1
ATOM 817 C CA . ASP A 1 93 ? 4.380 27.719 13.595 1.00 44.53 93 ASP A CA 1
ATOM 818 C C . ASP A 1 93 ? 5.409 28.072 14.694 1.00 44.53 93 ASP A C 1
ATOM 820 O O . ASP A 1 93 ? 5.937 29.179 14.660 1.00 44.53 93 ASP A O 1
ATOM 824 N N . ASP A 1 94 ? 5.794 27.140 15.581 1.00 43.75 94 ASP A N 1
ATOM 825 C CA . ASP A 1 94 ? 6.650 27.452 16.746 1.00 43.75 94 ASP A CA 1
ATOM 826 C C . ASP A 1 94 ? 8.135 27.037 16.616 1.00 43.75 94 ASP A C 1
ATOM 828 O O . ASP A 1 94 ? 8.921 27.253 17.532 1.00 43.75 94 ASP A O 1
ATOM 832 N N . TYR A 1 95 ? 8.587 26.534 15.458 1.00 46.53 95 TYR A N 1
ATOM 833 C CA . TYR A 1 95 ? 10.027 26.329 15.191 1.00 46.53 95 TYR A CA 1
ATOM 834 C C . TYR A 1 95 ? 10.738 27.606 14.694 1.00 46.53 95 TYR A C 1
ATOM 836 O O . TYR A 1 95 ? 11.692 27.544 13.911 1.00 46.53 95 TYR A O 1
ATOM 844 N N . GLU A 1 96 ? 10.330 28.789 15.157 1.00 45.38 96 GLU A N 1
ATOM 845 C CA . GLU A 1 96 ? 11.326 29.845 15.329 1.00 45.38 96 GLU A CA 1
ATOM 846 C C . GLU A 1 96 ? 12.208 29.392 16.490 1.00 45.38 96 GLU A C 1
ATOM 848 O O . GLU A 1 96 ? 11.785 29.451 17.636 1.00 45.38 96 GLU A O 1
ATOM 853 N N . HIS A 1 97 ? 13.403 28.876 16.170 1.00 46.84 97 HIS A N 1
ATOM 854 C CA . HIS A 1 97 ? 14.467 28.523 17.113 1.00 46.84 97 HIS A CA 1
ATOM 855 C C . HIS A 1 97 ? 14.782 29.695 18.062 1.00 46.84 97 HIS A C 1
ATOM 857 O O . HIS A 1 97 ? 15.765 30.412 17.885 1.00 46.84 97 HIS A O 1
ATOM 863 N N . ASN A 1 98 ? 13.949 29.874 19.076 1.00 46.53 98 ASN A N 1
ATOM 864 C CA . ASN A 1 98 ? 14.268 30.573 20.296 1.00 46.53 98 ASN A CA 1
ATOM 865 C C . ASN A 1 98 ? 14.528 29.464 21.314 1.00 46.53 98 ASN A C 1
ATOM 867 O O . ASN A 1 98 ? 13.643 28.696 21.668 1.00 46.53 98 ASN A O 1
ATOM 871 N N . GLU A 1 99 ? 15.813 29.327 21.602 1.00 48.91 99 GLU A N 1
ATOM 872 C CA . GLU A 1 99 ? 16.482 28.491 22.595 1.00 48.91 99 GLU A CA 1
ATOM 873 C C . GLU A 1 99 ? 15.574 27.886 23.697 1.00 48.91 99 GLU A C 1
ATOM 875 O O . GLU A 1 99 ? 14.935 28.610 24.449 1.00 48.91 99 GLU A O 1
ATOM 880 N N . ASP A 1 100 ? 15.614 26.551 23.813 1.00 55.47 100 ASP A N 1
ATOM 881 C CA . ASP A 1 100 ? 15.573 25.777 25.069 1.00 55.47 100 ASP A CA 1
ATOM 882 C C . ASP A 1 100 ? 14.355 25.830 26.027 1.00 55.47 100 ASP A C 1
ATOM 884 O O . ASP A 1 100 ? 14.552 25.580 27.213 1.00 55.47 100 ASP A O 1
ATOM 888 N N . ASP A 1 101 ? 13.109 26.024 25.573 1.00 56.28 101 ASP A N 1
ATOM 889 C CA . ASP A 1 101 ? 11.949 26.087 26.498 1.00 56.28 101 ASP A CA 1
ATOM 890 C C . ASP A 1 101 ? 10.768 25.117 26.205 1.00 56.28 101 ASP A C 1
ATOM 892 O O . ASP A 1 101 ? 9.652 25.377 26.646 1.00 56.28 101 ASP A O 1
ATOM 896 N N . GLU A 1 102 ? 10.960 23.973 25.526 1.00 58.53 102 GLU A N 1
ATOM 897 C CA . GLU A 1 102 ? 9.953 22.889 25.610 1.00 58.53 102 GLU A CA 1
ATOM 898 C C . GLU A 1 102 ? 10.118 22.159 26.952 1.00 58.53 102 GLU A C 1
ATOM 900 O O . GLU A 1 102 ? 11.133 21.503 27.204 1.00 58.53 102 GLU A O 1
ATOM 905 N N . SER A 1 103 ? 9.131 22.274 27.840 1.00 68.56 103 SER A N 1
ATOM 906 C CA . SER A 1 103 ? 9.127 21.526 29.100 1.00 68.56 103 SER A CA 1
ATOM 907 C C . SER A 1 103 ? 8.957 20.019 28.853 1.00 68.56 103 SER A C 1
ATOM 909 O O . SER A 1 103 ? 8.306 19.605 27.893 1.00 68.56 103 SER A O 1
ATOM 911 N N . ASP A 1 104 ? 9.478 19.174 29.753 1.00 75.38 104 ASP A N 1
ATOM 912 C CA . ASP A 1 104 ? 9.274 17.714 29.687 1.00 75.38 104 ASP A CA 1
ATOM 913 C C . ASP A 1 104 ? 7.775 17.347 29.571 1.00 75.38 104 ASP A C 1
ATOM 915 O O . ASP A 1 104 ? 7.417 16.382 28.896 1.00 75.38 104 ASP A O 1
ATOM 919 N N . GLU A 1 105 ? 6.888 18.151 30.174 1.00 76.62 105 GLU A N 1
ATOM 920 C CA . GLU A 1 105 ? 5.430 17.988 30.104 1.00 76.62 105 GLU A CA 1
ATOM 921 C C . GLU A 1 105 ? 4.853 18.298 28.710 1.00 76.62 105 GLU A C 1
ATOM 923 O O . GLU A 1 105 ? 3.899 17.644 28.285 1.00 76.62 105 GLU A O 1
ATOM 928 N N . GLU A 1 106 ? 5.405 19.273 27.986 1.00 71.69 106 GLU A N 1
ATOM 929 C CA . GLU A 1 106 ? 5.002 19.600 26.610 1.00 71.69 106 GLU A CA 1
ATOM 930 C C . GLU A 1 106 ? 5.497 18.541 25.624 1.00 71.69 106 GLU A C 1
ATOM 932 O O . GLU A 1 106 ? 4.724 18.084 24.780 1.00 71.69 106 GLU A O 1
ATOM 937 N N . ILE A 1 107 ? 6.735 18.063 25.787 1.00 75.19 107 ILE A N 1
ATOM 938 C CA . ILE A 1 107 ? 7.285 16.956 24.991 1.00 75.19 107 ILE A CA 1
ATOM 939 C C . ILE A 1 107 ? 6.443 15.691 25.192 1.00 75.19 107 ILE A C 1
ATOM 941 O O . ILE A 1 107 ? 6.058 15.037 24.219 1.00 75.19 107 ILE A O 1
ATOM 945 N N . GLU A 1 108 ? 6.105 15.352 26.439 1.00 80.19 108 GLU A N 1
ATOM 946 C CA . GLU A 1 108 ? 5.274 14.188 26.749 1.00 80.19 108 GLU A CA 1
ATOM 947 C C . GLU A 1 108 ? 3.865 14.321 26.148 1.00 80.19 108 GLU A C 1
ATOM 949 O O . GLU A 1 108 ? 3.322 13.354 25.609 1.00 80.19 108 GLU A O 1
ATOM 954 N N . GLN A 1 109 ? 3.277 15.520 26.156 1.00 76.75 109 GLN A N 1
ATOM 955 C CA . GLN A 1 109 ? 2.001 15.780 25.483 1.00 76.75 109 GLN A CA 1
ATOM 956 C C . GLN A 1 109 ? 2.103 15.614 23.962 1.00 76.75 109 GLN A C 1
ATOM 958 O O . GLN A 1 109 ? 1.234 14.974 23.363 1.00 76.75 109 GLN A O 1
ATOM 963 N N . ILE A 1 110 ? 3.163 16.128 23.330 1.00 77.75 110 ILE A N 1
ATOM 964 C CA . ILE A 1 110 ? 3.400 15.964 21.889 1.00 77.75 110 ILE A CA 1
ATOM 965 C C . ILE A 1 110 ? 3.552 14.483 21.542 1.00 77.75 110 ILE A C 1
ATOM 967 O O . ILE A 1 110 ? 2.948 14.023 20.571 1.00 77.75 110 ILE A O 1
ATOM 971 N N . ILE A 1 111 ? 4.308 13.714 22.327 1.00 80.19 111 ILE A N 1
ATOM 972 C CA . ILE A 1 111 ? 4.472 12.268 22.124 1.00 80.19 111 ILE A CA 1
ATOM 973 C C . ILE A 1 111 ? 3.124 11.556 22.276 1.00 80.19 111 ILE A C 1
ATOM 975 O O . ILE A 1 111 ? 2.707 10.863 21.353 1.00 80.19 111 ILE A O 1
ATOM 979 N N . ASN A 1 112 ? 2.387 11.800 23.361 1.00 81.81 112 ASN A N 1
ATOM 980 C CA . ASN A 1 112 ? 1.098 11.150 23.621 1.00 81.81 112 ASN A CA 1
ATOM 981 C C . ASN A 1 112 ? 0.040 11.429 22.540 1.00 81.81 112 ASN A C 1
ATOM 983 O O . ASN A 1 112 ? -0.823 10.590 22.280 1.00 81.81 112 ASN A O 1
ATOM 987 N N . ILE A 1 113 ? 0.092 12.601 21.903 1.00 79.06 113 ILE A N 1
ATOM 988 C CA . ILE A 1 113 ? -0.781 12.954 20.778 1.00 79.06 113 ILE A CA 1
ATOM 989 C C . ILE A 1 113 ? -0.231 12.342 19.474 1.00 79.06 113 ILE A C 1
ATOM 991 O O . ILE A 1 113 ? -0.959 11.790 18.655 1.00 79.06 113 ILE A O 1
ATOM 995 N N . SER A 1 114 ? 1.073 12.401 19.243 1.00 81.12 114 SER A N 1
ATOM 996 C CA . SER A 1 114 ? 1.646 12.016 17.953 1.00 81.12 114 SER A CA 1
ATOM 997 C C . SER A 1 114 ? 1.841 10.515 17.762 1.00 81.12 114 SER A C 1
ATOM 999 O O . SER A 1 114 ? 1.580 10.002 16.672 1.00 81.12 114 SER A O 1
ATOM 1001 N N . GLU A 1 115 ? 2.264 9.799 18.798 1.00 86.25 115 GLU A N 1
ATOM 1002 C CA . GLU A 1 115 ? 2.676 8.399 18.719 1.00 86.25 115 GLU A CA 1
ATOM 1003 C C . GLU A 1 115 ? 1.547 7.469 18.252 1.00 86.25 115 GLU A C 1
ATOM 1005 O O . GLU A 1 115 ? 1.776 6.732 17.291 1.00 86.25 115 GLU A O 1
ATOM 1010 N N . PRO A 1 116 ? 0.304 7.543 18.778 1.00 87.31 116 PRO A N 1
ATOM 1011 C CA . PRO A 1 116 ? -0.779 6.683 18.297 1.00 87.31 116 PRO A CA 1
ATOM 1012 C C . PRO A 1 116 ? -1.064 6.877 16.804 1.00 87.31 116 PRO A C 1
ATOM 1014 O O . PRO A 1 116 ? -1.327 5.923 16.072 1.00 87.31 116 PRO A O 1
ATOM 1017 N N . PHE A 1 117 ? -0.997 8.123 16.332 1.00 87.31 117 PHE A N 1
ATOM 1018 C CA . PHE A 1 117 ? -1.233 8.462 14.934 1.00 87.31 117 PHE A CA 1
ATOM 1019 C C . PHE A 1 117 ? -0.097 7.997 14.022 1.00 87.31 117 PHE A C 1
ATOM 1021 O O . PHE A 1 117 ? -0.356 7.507 12.919 1.00 87.31 117 PHE A O 1
ATOM 1028 N N . TYR A 1 118 ? 1.152 8.129 14.474 1.00 85.12 118 TYR A N 1
ATOM 1029 C CA . TYR A 1 118 ? 2.316 7.632 13.747 1.00 85.12 118 TYR A CA 1
ATOM 1030 C C . TYR A 1 118 ? 2.342 6.106 13.683 1.00 85.12 118 TYR A C 1
ATOM 1032 O O . TYR A 1 118 ? 2.581 5.567 12.604 1.00 85.12 118 TYR A O 1
ATOM 1040 N N . GLU A 1 119 ? 2.039 5.412 14.779 1.00 88.62 119 GLU A N 1
ATOM 1041 C CA . GLU A 1 119 ? 1.969 3.949 14.807 1.00 88.62 119 GLU A CA 1
ATOM 1042 C C . GLU A 1 119 ? 0.836 3.427 13.916 1.00 88.62 119 GLU A C 1
ATOM 1044 O O . GLU A 1 119 ? 1.057 2.521 13.109 1.00 88.62 119 GLU A O 1
ATOM 1049 N N . TRP A 1 120 ? -0.335 4.076 13.928 1.00 91.25 120 TRP A N 1
ATOM 1050 C CA . TRP A 1 120 ? -1.401 3.735 12.985 1.00 91.25 120 TRP A CA 1
ATOM 1051 C C . TRP A 1 120 ? -0.947 3.925 11.532 1.00 91.25 120 TRP A C 1
ATOM 1053 O O . TRP A 1 120 ? -1.096 3.020 10.708 1.00 91.25 120 TRP A O 1
ATOM 1063 N N . GLN A 1 121 ? -0.339 5.070 11.199 1.00 89.06 121 GLN A N 1
ATOM 1064 C CA . GLN A 1 121 ? 0.172 5.302 9.845 1.00 89.06 121 GLN A CA 1
ATOM 1065 C C . GLN A 1 121 ? 1.255 4.300 9.457 1.00 89.06 121 GLN A C 1
ATOM 1067 O O . GLN A 1 121 ? 1.297 3.894 8.303 1.00 89.06 121 GLN A O 1
ATOM 1072 N N . ARG A 1 122 ? 2.109 3.873 10.384 1.00 88.38 122 ARG A N 1
ATOM 1073 C CA . ARG A 1 122 ? 3.158 2.889 10.116 1.00 88.38 122 ARG A CA 1
ATOM 1074 C C . ARG A 1 122 ? 2.584 1.559 9.634 1.00 88.38 122 ARG A C 1
ATOM 1076 O O . ARG A 1 122 ? 3.108 0.991 8.680 1.00 88.38 122 ARG A O 1
ATOM 1083 N N . ALA A 1 123 ? 1.494 1.114 10.254 1.00 91.75 123 ALA A N 1
ATOM 1084 C CA . ALA A 1 123 ? 0.817 -0.120 9.879 1.00 91.75 123 ALA A CA 1
ATOM 1085 C C . ALA A 1 123 ? -0.023 0.014 8.596 1.00 91.75 123 ALA A C 1
ATOM 1087 O O . ALA A 1 123 ? -0.121 -0.923 7.808 1.00 91.75 123 ALA A O 1
ATOM 1088 N N . HIS A 1 124 ? -0.610 1.187 8.351 1.00 93.31 124 HIS A N 1
ATOM 1089 C CA . HIS A 1 124 ? -1.633 1.351 7.313 1.00 93.31 124 HIS A CA 1
ATOM 1090 C C . HIS A 1 124 ? -1.137 2.061 6.046 1.00 93.31 124 HIS A C 1
ATOM 1092 O O . HIS A 1 124 ? -1.711 1.871 4.972 1.00 93.31 124 HIS A O 1
ATOM 1098 N N . ARG A 1 125 ? -0.074 2.870 6.130 1.00 91.19 125 ARG A N 1
ATOM 1099 C CA . ARG A 1 125 ? 0.511 3.616 5.007 1.00 91.19 125 ARG A CA 1
ATOM 1100 C C . ARG A 1 125 ? 1.731 2.878 4.470 1.00 91.19 125 ARG A C 1
ATOM 1102 O O . ARG A 1 125 ? 2.807 2.893 5.064 1.00 91.19 125 ARG A O 1
ATOM 1109 N N . LEU A 1 126 ? 1.597 2.337 3.265 1.00 88.19 126 LEU A N 1
ATOM 1110 C CA . LEU A 1 126 ? 2.740 1.932 2.465 1.00 88.19 126 LEU A CA 1
ATOM 1111 C C . LEU A 1 126 ? 3.442 3.185 1.936 1.00 88.19 126 LEU A C 1
ATOM 1113 O O . LEU A 1 126 ? 3.068 3.756 0.908 1.00 88.19 126 LEU A O 1
ATOM 1117 N N . LEU A 1 127 ? 4.471 3.596 2.672 1.00 75.81 127 LEU A N 1
ATOM 1118 C CA . LEU A 1 127 ? 5.353 4.693 2.312 1.00 75.81 127 LEU A CA 1
ATOM 1119 C C . LEU A 1 127 ? 6.521 4.166 1.479 1.00 75.81 127 LEU A C 1
ATOM 1121 O O . LEU A 1 127 ? 7.425 3.499 1.982 1.00 75.81 127 LEU A O 1
ATOM 1125 N N . LEU A 1 128 ? 6.529 4.506 0.196 1.00 65.94 128 LEU A N 1
ATOM 1126 C CA . LEU A 1 128 ? 7.655 4.245 -0.698 1.00 65.94 128 LEU A CA 1
ATOM 1127 C C . LEU A 1 128 ? 8.392 5.563 -0.944 1.00 65.94 128 LEU A C 1
ATOM 1129 O O . LEU A 1 128 ? 8.539 6.010 -2.079 1.00 65.94 128 LEU A O 1
ATOM 1133 N N . SER A 1 129 ? 8.810 6.225 0.142 1.00 51.66 129 SER A N 1
ATOM 1134 C CA . SER A 1 129 ? 9.490 7.513 0.058 1.00 51.66 129 SER A CA 1
ATOM 1135 C C . SER A 1 129 ? 10.981 7.350 -0.214 1.00 51.66 129 SER A C 1
ATOM 1137 O O . SER A 1 129 ? 11.728 6.632 0.448 1.00 51.66 129 SER A O 1
ATOM 1139 N N . GLY A 1 130 ? 11.417 8.076 -1.230 1.00 55.41 130 GLY A N 1
ATOM 1140 C CA . GLY A 1 130 ? 12.802 8.391 -1.512 1.00 55.41 130 GLY A CA 1
ATOM 1141 C C . GLY A 1 130 ? 12.801 9.603 -2.438 1.00 55.41 130 GLY A C 1
ATOM 1142 O O . GLY A 1 130 ? 11.880 9.725 -3.248 1.00 55.41 130 GLY A O 1
ATOM 1143 N N . PRO A 1 131 ? 13.809 10.489 -2.378 1.00 53.81 131 PRO A N 1
ATOM 1144 C CA . PRO A 1 131 ? 13.867 11.713 -3.190 1.00 53.81 131 PRO A CA 1
ATOM 1145 C C . PRO A 1 131 ? 13.858 11.462 -4.712 1.00 53.81 131 PRO A C 1
ATOM 1147 O O . PRO A 1 131 ? 13.822 12.402 -5.500 1.00 53.81 131 PRO A O 1
ATOM 1150 N N . PHE A 1 132 ? 13.878 10.194 -5.135 1.00 57.81 132 PHE A N 1
ATOM 1151 C CA . PHE A 1 132 ? 13.892 9.774 -6.528 1.00 57.81 132 PHE A CA 1
ATOM 1152 C C . PHE A 1 132 ? 12.752 8.824 -6.920 1.00 57.81 132 PHE A C 1
ATOM 1154 O O . PHE A 1 132 ? 12.736 8.419 -8.079 1.00 57.81 132 PHE A O 1
ATOM 1161 N N . LEU A 1 133 ? 11.823 8.485 -6.021 1.00 67.31 133 LEU A N 1
ATOM 1162 C CA . LEU A 1 133 ? 10.712 7.580 -6.332 1.00 67.31 133 LEU A CA 1
ATOM 1163 C C . LEU A 1 133 ? 9.469 8.365 -6.793 1.00 67.31 133 LEU A C 1
ATOM 1165 O O . LEU A 1 133 ? 9.118 9.404 -6.237 1.00 67.31 133 LEU A O 1
ATOM 1169 N N . CYS A 1 134 ? 8.811 7.858 -7.828 1.00 72.06 134 CYS A N 1
ATOM 1170 C CA . CYS A 1 134 ? 7.594 8.363 -8.462 1.00 72.06 134 CYS A CA 1
ATOM 1171 C C . CYS A 1 134 ? 6.457 7.354 -8.223 1.00 72.06 134 CYS A C 1
ATOM 1173 O O . CYS A 1 134 ? 5.774 6.924 -9.153 1.00 72.06 134 CYS A O 1
ATOM 1175 N N . ILE A 1 135 ? 6.316 6.917 -6.970 1.00 74.19 135 ILE A N 1
ATOM 1176 C CA . ILE A 1 135 ? 5.318 5.943 -6.519 1.00 74.19 135 ILE A CA 1
ATOM 1177 C C . ILE A 1 135 ? 4.394 6.661 -5.533 1.00 74.19 135 ILE A C 1
ATOM 1179 O O . ILE A 1 135 ? 4.910 7.362 -4.660 1.00 74.19 135 ILE A O 1
ATOM 1183 N N . PRO A 1 136 ? 3.061 6.522 -5.655 1.00 80.50 136 PRO A N 1
ATOM 1184 C CA . PRO A 1 136 ? 2.148 7.167 -4.726 1.00 80.50 136 PRO A CA 1
ATOM 1185 C C . PRO A 1 136 ? 2.299 6.625 -3.307 1.00 80.50 136 PRO A C 1
ATOM 1187 O O . PRO A 1 136 ? 2.618 5.449 -3.111 1.00 80.50 136 PRO A O 1
ATOM 1190 N N . ASP A 1 137 ? 1.967 7.467 -2.332 1.00 86.38 137 ASP A N 1
ATOM 1191 C CA . ASP A 1 137 ? 1.609 6.984 -1.007 1.00 86.38 137 ASP A CA 1
ATOM 1192 C C . ASP A 1 137 ? 0.330 6.167 -1.114 1.00 86.38 137 ASP A C 1
ATOM 1194 O O . ASP A 1 137 ? -0.617 6.590 -1.781 1.00 86.38 137 ASP A O 1
ATOM 1198 N N . ILE A 1 138 ? 0.295 5.005 -0.463 1.00 90.81 138 ILE A N 1
ATOM 1199 C CA . ILE A 1 138 ? -0.879 4.131 -0.463 1.00 90.81 138 ILE A CA 1
ATOM 1200 C C . ILE A 1 138 ? -1.281 3.858 0.978 1.00 90.81 138 ILE A C 1
ATOM 1202 O O . ILE A 1 138 ? -0.450 3.456 1.785 1.00 90.81 138 ILE A O 1
ATOM 1206 N N . ILE A 1 139 ? -2.556 4.051 1.292 1.00 93.62 139 ILE A N 1
ATOM 1207 C CA . ILE A 1 139 ? -3.141 3.738 2.591 1.00 93.62 139 ILE A CA 1
ATOM 1208 C C . ILE A 1 139 ? -4.140 2.601 2.416 1.00 93.62 139 ILE A C 1
ATOM 1210 O O . ILE A 1 139 ? -5.035 2.670 1.569 1.00 93.62 139 ILE A O 1
ATOM 1214 N N . PHE A 1 140 ? -3.979 1.571 3.239 1.00 94.88 140 PHE A N 1
ATOM 1215 C CA . PHE A 1 140 ? -4.902 0.455 3.368 1.00 94.88 140 PHE A CA 1
ATOM 1216 C C . PHE A 1 140 ? -5.667 0.603 4.675 1.00 94.88 140 PHE A C 1
ATOM 1218 O O . PHE A 1 140 ? -5.057 0.838 5.711 1.00 94.88 140 PHE A O 1
ATOM 1225 N N . ARG A 1 141 ? -6.992 0.463 4.646 1.00 92.62 141 ARG A N 1
ATOM 1226 C CA . ARG A 1 141 ? -7.821 0.499 5.859 1.00 92.62 141 ARG A CA 1
ATOM 1227 C C . ARG A 1 141 ? -8.985 -0.466 5.731 1.00 92.62 141 ARG A C 1
ATOM 1229 O O . ARG A 1 141 ? -9.697 -0.427 4.728 1.00 92.62 141 ARG A O 1
ATOM 1236 N N . ARG A 1 142 ? -9.229 -1.286 6.750 1.00 93.50 142 ARG A N 1
ATOM 1237 C CA . ARG A 1 142 ? -10.440 -2.106 6.803 1.00 93.50 142 ARG A CA 1
ATOM 1238 C C . ARG A 1 142 ? -11.661 -1.277 7.192 1.00 93.50 142 ARG A C 1
ATOM 1240 O O . ARG A 1 142 ? -11.609 -0.479 8.118 1.00 93.50 142 ARG A O 1
ATOM 1247 N N . ILE A 1 143 ? -12.756 -1.488 6.465 1.00 90.75 143 ILE A N 1
ATOM 1248 C CA . ILE A 1 143 ? -14.079 -0.917 6.729 1.00 90.75 143 ILE A CA 1
ATOM 1249 C C . ILE A 1 143 ? -15.096 -2.044 6.534 1.00 90.75 143 ILE A C 1
ATOM 1251 O O . ILE A 1 143 ? -15.423 -2.412 5.400 1.00 90.75 143 ILE A O 1
ATOM 1255 N N . GLY A 1 144 ? -15.557 -2.633 7.637 1.00 92.25 144 GLY A N 1
ATOM 1256 C CA . GLY A 1 144 ? -16.402 -3.824 7.642 1.00 92.25 144 GLY A CA 1
ATOM 1257 C C . GLY A 1 144 ? -15.783 -5.018 6.900 1.00 9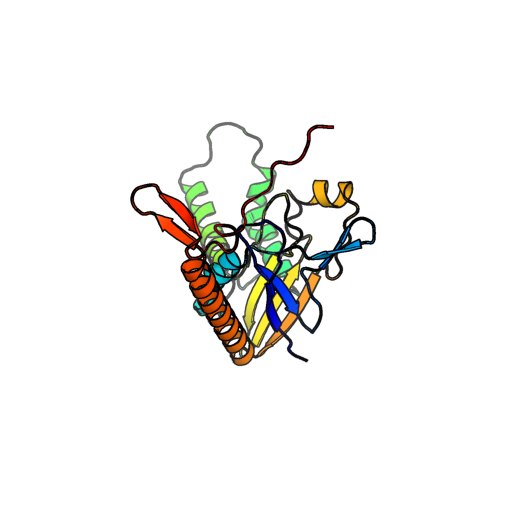2.25 144 GLY A C 1
ATOM 1258 O O . GLY A 1 144 ? -14.766 -5.588 7.310 1.00 92.25 144 GLY A O 1
ATOM 1259 N N . ASP A 1 145 ? -16.426 -5.430 5.806 1.00 95.56 145 ASP A N 1
ATOM 1260 C CA . ASP A 1 145 ? -16.029 -6.555 4.949 1.00 95.56 145 ASP A CA 1
ATOM 1261 C C . ASP A 1 145 ? -15.078 -6.157 3.806 1.00 95.56 145 ASP A C 1
ATOM 1263 O O . ASP A 1 145 ? -14.734 -6.985 2.961 1.00 95.56 145 ASP A O 1
ATOM 1267 N N . LYS A 1 146 ? -14.632 -4.896 3.765 1.00 95.88 146 LYS A N 1
ATOM 1268 C CA . LYS A 1 146 ? -13.812 -4.356 2.675 1.00 95.88 146 LYS A CA 1
ATOM 1269 C C . LYS A 1 146 ? -12.509 -3.753 3.167 1.00 95.88 146 LYS A C 1
ATOM 1271 O O . LYS A 1 146 ? -12.410 -3.277 4.293 1.00 95.88 146 LYS A O 1
ATOM 1276 N N . ILE A 1 147 ? -11.538 -3.706 2.264 1.00 96.19 147 ILE A N 1
ATOM 1277 C CA . ILE A 1 147 ? -10.342 -2.877 2.379 1.00 96.19 147 ILE A CA 1
ATOM 1278 C C . ILE A 1 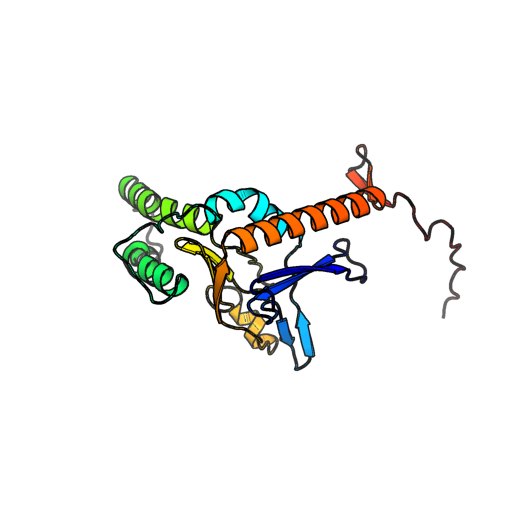147 ? -10.515 -1.667 1.464 1.00 96.19 147 ILE A C 1
ATOM 1280 O O . ILE A 1 147 ? -10.719 -1.809 0.254 1.00 96.19 147 ILE A O 1
ATOM 1284 N N . GLU A 1 148 ? -10.445 -0.479 2.054 1.00 94.44 148 GLU A N 1
ATOM 1285 C CA . GLU A 1 148 ? -10.187 0.767 1.345 1.00 94.44 148 GLU A CA 1
ATOM 1286 C C . GLU A 1 148 ? -8.718 0.793 0.916 1.00 94.44 148 GLU A C 1
ATOM 1288 O O . GLU A 1 148 ? -7.822 0.581 1.732 1.00 94.44 148 GLU A O 1
ATOM 1293 N N . ILE A 1 149 ? -8.487 1.071 -0.364 1.00 95.19 149 ILE A N 1
ATOM 1294 C CA . ILE A 1 149 ? -7.171 1.320 -0.945 1.00 95.19 149 ILE A CA 1
ATOM 1295 C C . ILE A 1 149 ? -7.193 2.748 -1.468 1.00 95.19 149 ILE A C 1
ATOM 1297 O O . ILE A 1 149 ? -7.801 3.027 -2.505 1.00 95.19 149 ILE A O 1
ATOM 1301 N N . SER A 1 150 ? -6.537 3.643 -0.746 1.00 93.50 150 SER A N 1
ATOM 1302 C CA . SER A 1 150 ? -6.431 5.054 -1.099 1.00 93.50 150 SER A CA 1
ATOM 1303 C C . SER A 1 150 ? -5.009 5.351 -1.542 1.00 93.50 150 SER A C 1
ATOM 1305 O O . SER A 1 150 ? -4.068 4.929 -0.879 1.00 93.50 150 SER A O 1
ATOM 1307 N N . TRP A 1 151 ? -4.829 6.074 -2.646 1.00 91.62 151 TRP A N 1
ATOM 1308 C CA . TRP A 1 151 ? -3.502 6.501 -3.094 1.00 91.62 151 TRP A CA 1
ATOM 1309 C C . TRP A 1 151 ? -3.464 7.987 -3.426 1.00 91.62 151 TRP A C 1
ATOM 1311 O O . TRP A 1 151 ? -4.457 8.544 -3.901 1.00 91.62 151 TRP A O 1
ATOM 1321 N N . ASP A 1 152 ? -2.313 8.610 -3.193 1.00 88.31 152 ASP A N 1
ATOM 1322 C CA . ASP A 1 152 ? -2.050 10.001 -3.552 1.00 88.31 152 ASP A CA 1
ATOM 1323 C C . ASP A 1 152 ? -0.552 10.199 -3.843 1.00 88.31 152 ASP A C 1
ATOM 1325 O O . ASP A 1 152 ? 0.315 9.902 -3.021 1.00 88.31 152 ASP A O 1
ATOM 1329 N N . THR A 1 153 ? -0.230 10.656 -5.053 1.00 80.44 153 THR A N 1
ATOM 1330 C CA . THR A 1 153 ? 1.148 10.890 -5.509 1.00 80.44 153 THR A CA 1
ATOM 1331 C C . THR A 1 153 ? 1.692 12.265 -5.134 1.00 80.44 153 THR A C 1
ATOM 1333 O O . THR A 1 153 ? 2.872 12.526 -5.334 1.00 80.44 153 THR A O 1
ATOM 1336 N N . ILE A 1 154 ? 0.850 13.167 -4.630 1.00 76.69 154 ILE A N 1
ATOM 1337 C CA . ILE A 1 154 ? 1.233 14.542 -4.288 1.00 76.69 154 ILE A CA 1
ATOM 1338 C C . ILE A 1 154 ? 0.967 14.879 -2.815 1.00 76.69 154 ILE A C 1
ATOM 1340 O O . ILE A 1 154 ? 0.996 16.052 -2.442 1.00 76.69 154 ILE A O 1
ATOM 1344 N N . TRP A 1 155 ? 0.706 13.875 -1.975 1.00 72.62 155 TRP A N 1
ATOM 1345 C CA . TRP A 1 155 ? 0.348 14.098 -0.576 1.00 72.62 155 TRP A CA 1
ATOM 1346 C C . TRP A 1 155 ? 1.524 14.587 0.284 1.00 72.62 155 TRP A C 1
ATOM 1348 O O . TRP A 1 155 ? 1.345 15.490 1.098 1.00 72.62 155 TRP A O 1
ATOM 1358 N N . ASP A 1 156 ? 2.741 14.079 0.054 1.00 66.19 156 ASP A N 1
ATOM 1359 C CA . ASP A 1 156 ? 3.970 14.529 0.732 1.00 66.19 156 ASP A CA 1
ATOM 1360 C C . ASP A 1 156 ? 5.019 15.034 -0.275 1.00 66.19 156 ASP A C 1
ATOM 1362 O O . ASP A 1 156 ? 6.053 14.427 -0.563 1.00 66.19 156 ASP A O 1
ATOM 1366 N N . ILE A 1 157 ? 4.707 16.186 -0.865 1.00 58.69 157 ILE A N 1
ATOM 1367 C CA . ILE A 1 157 ? 5.490 16.838 -1.928 1.00 58.69 157 ILE A CA 1
ATOM 1368 C C . ILE A 1 157 ? 6.790 17.491 -1.460 1.00 58.69 157 ILE A C 1
ATOM 1370 O O . ILE A 1 157 ? 7.588 17.897 -2.308 1.00 58.69 157 ILE A O 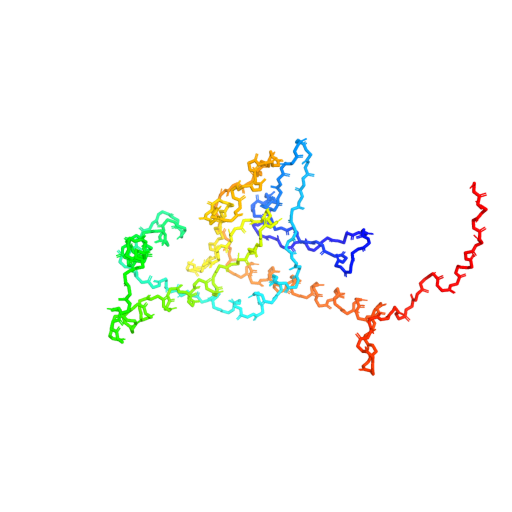1
ATOM 1374 N N . THR A 1 158 ? 7.032 17.579 -0.150 1.00 57.97 158 THR A N 1
ATOM 1375 C CA . THR A 1 158 ? 8.108 18.385 0.450 1.00 57.97 158 THR A CA 1
ATOM 1376 C C . THR A 1 158 ? 9.491 18.068 -0.139 1.00 57.97 158 THR A C 1
ATOM 1378 O O . THR A 1 158 ? 10.321 18.960 -0.317 1.00 57.97 158 THR A O 1
ATOM 1381 N N . TYR A 1 159 ? 9.711 16.810 -0.539 1.00 50.53 159 TYR A N 1
ATOM 1382 C CA . TYR A 1 159 ? 10.944 16.350 -1.188 1.00 50.53 159 TYR A CA 1
ATOM 1383 C C . TYR A 1 159 ? 10.791 15.994 -2.675 1.00 50.53 159 TYR A C 1
ATOM 1385 O O . TYR A 1 159 ? 11.793 15.899 -3.382 1.00 50.53 159 TYR A O 1
ATOM 1393 N N . GLN A 1 160 ? 9.564 15.824 -3.170 1.00 56.25 160 GLN A N 1
ATOM 1394 C CA . GLN A 1 160 ? 9.291 15.301 -4.512 1.00 56.25 160 GLN A CA 1
ATOM 1395 C C . GLN A 1 160 ? 9.040 16.397 -5.567 1.00 56.25 160 GLN A C 1
ATOM 1397 O O . GLN A 1 160 ? 9.349 16.205 -6.746 1.00 56.25 160 GLN A O 1
ATOM 1402 N N . GLN A 1 161 ? 8.563 17.579 -5.151 1.00 54.41 161 GLN A N 1
ATOM 1403 C CA . GLN A 1 161 ? 8.162 18.675 -6.049 1.00 54.41 161 GLN A CA 1
ATOM 1404 C C . GLN A 1 161 ? 9.264 19.100 -7.029 1.00 54.41 161 GLN A C 1
ATOM 1406 O O . GLN A 1 161 ? 9.032 19.182 -8.234 1.00 54.41 161 GLN A O 1
ATOM 1411 N N . ARG A 1 162 ? 10.494 19.289 -6.532 1.00 53.19 162 ARG A N 1
ATOM 1412 C CA . ARG A 1 162 ? 11.618 19.752 -7.363 1.00 53.19 162 ARG A CA 1
ATOM 1413 C C . ARG A 1 162 ? 12.023 18.748 -8.441 1.00 53.19 162 ARG A C 1
ATOM 1415 O O . ARG A 1 162 ? 12.491 19.163 -9.495 1.00 53.19 162 ARG A O 1
ATOM 1422 N N . LYS A 1 163 ? 11.857 17.444 -8.206 1.00 60.44 163 LYS A N 1
ATOM 1423 C CA . LYS A 1 163 ? 12.150 16.424 -9.219 1.00 60.44 163 LYS A CA 1
ATOM 1424 C C . LYS A 1 163 ? 11.070 16.420 -10.304 1.00 60.44 163 LYS A C 1
ATOM 1426 O O . LYS A 1 163 ? 11.392 16.472 -11.486 1.00 60.44 163 LYS A O 1
ATOM 1431 N N . TYR A 1 164 ? 9.799 16.437 -9.906 1.00 66.25 164 TYR A N 1
ATOM 1432 C CA . TYR A 1 164 ? 8.673 16.351 -10.841 1.00 66.25 164 TYR A CA 1
ATOM 1433 C C . TYR A 1 164 ? 8.564 17.570 -11.760 1.00 66.25 164 TYR A C 1
ATOM 1435 O O . TYR A 1 164 ? 8.306 17.414 -12.956 1.00 66.25 164 TYR A O 1
ATOM 1443 N N . GLU A 1 165 ? 8.817 18.765 -11.221 1.00 63.84 165 GLU A N 1
ATOM 1444 C CA . GLU A 1 165 ? 8.823 20.013 -11.990 1.00 63.84 165 GLU A CA 1
ATOM 1445 C C . GLU A 1 165 ? 9.999 20.082 -12.977 1.00 63.84 165 GLU A C 1
ATOM 1447 O O . GLU A 1 165 ? 9.817 20.529 -14.109 1.00 63.84 165 GLU A O 1
ATOM 1452 N N . ASN A 1 166 ? 11.181 19.585 -12.593 1.00 62.94 166 ASN A N 1
ATOM 1453 C CA . ASN A 1 166 ? 12.368 19.599 -13.453 1.00 62.94 166 ASN A CA 1
ATOM 1454 C C . ASN A 1 166 ? 12.343 18.519 -14.551 1.00 62.94 166 ASN A C 1
ATOM 1456 O O . ASN A 1 166 ? 12.901 18.736 -15.624 1.00 62.94 166 ASN A O 1
ATOM 1460 N N . GLU A 1 167 ? 11.702 17.371 -14.309 1.00 68.81 167 GLU A N 1
ATOM 1461 C CA . GLU A 1 167 ? 11.709 16.211 -15.220 1.00 68.81 167 GLU A CA 1
ATOM 1462 C C . GLU A 1 167 ? 10.436 16.097 -16.093 1.00 68.81 167 GLU A C 1
ATOM 1464 O O . GLU A 1 167 ? 10.264 15.124 -16.829 1.00 68.81 167 GLU A O 1
ATOM 1469 N N . ASN A 1 168 ? 9.537 17.097 -16.058 1.00 78.56 168 ASN A N 1
ATOM 1470 C CA . ASN A 1 168 ? 8.269 17.114 -16.813 1.00 78.56 168 ASN A CA 1
ATOM 1471 C C . ASN A 1 168 ? 7.454 15.818 -16.613 1.00 78.56 168 ASN A C 1
ATOM 1473 O O . ASN A 1 168 ? 6.936 15.222 -17.568 1.00 78.56 168 ASN A O 1
ATOM 1477 N N . ILE A 1 169 ? 7.385 15.369 -15.357 1.00 81.06 169 ILE A N 1
ATOM 1478 C CA . ILE A 1 169 ? 6.698 14.140 -14.965 1.00 81.06 169 ILE A CA 1
ATOM 1479 C C . ILE A 1 169 ? 5.183 14.371 -14.942 1.00 81.06 169 ILE A C 1
ATOM 1481 O O . ILE A 1 169 ? 4.692 15.355 -14.390 1.00 81.06 169 ILE A O 1
ATOM 1485 N N . LYS A 1 170 ? 4.418 13.444 -15.528 1.00 85.06 170 LYS A N 1
ATOM 1486 C CA . LYS A 1 170 ? 2.947 13.437 -15.495 1.00 85.06 170 LYS A CA 1
ATOM 1487 C C . LYS A 1 170 ? 2.431 12.074 -15.059 1.00 85.06 170 LYS A C 1
ATOM 1489 O O . LYS A 1 170 ? 2.454 11.121 -15.837 1.00 85.06 170 LYS A O 1
ATOM 1494 N N . PHE A 1 171 ? 1.945 11.985 -13.828 1.00 84.44 171 PHE A N 1
ATOM 1495 C CA . PHE A 1 171 ? 1.339 10.764 -13.304 1.00 84.44 171 PHE A CA 1
ATOM 1496 C C . PHE A 1 171 ? 0.055 10.408 -14.046 1.00 84.44 171 PHE A C 1
ATOM 1498 O O . PHE A 1 171 ? -0.758 11.280 -14.357 1.00 84.44 171 PHE A O 1
ATOM 1505 N N . ILE A 1 172 ? -0.134 9.114 -14.315 1.00 86.94 172 ILE A N 1
ATOM 1506 C CA . ILE A 1 172 ? -1.375 8.619 -14.922 1.00 86.94 172 ILE A CA 1
ATOM 1507 C C . ILE A 1 172 ? -2.499 8.597 -13.885 1.00 86.94 172 ILE A C 1
ATOM 1509 O O . ILE A 1 172 ? -3.631 8.961 -14.195 1.00 86.94 172 ILE A O 1
ATOM 1513 N N . SER A 1 173 ? -2.179 8.203 -12.651 1.00 87.50 173 SER A N 1
ATOM 1514 C CA . SER A 1 173 ? -3.131 8.120 -11.548 1.00 87.50 173 SER A CA 1
ATOM 1515 C C . SER A 1 173 ? -2.606 8.903 -10.350 1.00 87.50 173 SER A C 1
ATOM 1517 O O . SER A 1 173 ? -1.847 8.374 -9.549 1.00 87.50 173 SER A O 1
ATOM 1519 N N . ILE A 1 174 ? -2.989 10.181 -10.265 1.00 86.75 174 ILE A N 1
ATOM 1520 C CA . ILE A 1 174 ? -2.496 11.109 -9.231 1.00 86.75 174 ILE A CA 1
ATOM 1521 C C . ILE A 1 174 ? -3.082 10.771 -7.862 1.00 86.75 174 ILE A C 1
ATOM 1523 O O . ILE A 1 174 ? -2.378 10.791 -6.864 1.00 86.75 174 ILE A O 1
ATOM 1527 N N . LYS A 1 175 ? -4.386 10.499 -7.804 1.00 90.38 175 LYS A N 1
ATOM 1528 C CA . LYS A 1 175 ? -5.082 10.177 -6.562 1.00 90.38 175 LYS A CA 1
ATOM 1529 C C . LYS A 1 175 ? -6.321 9.346 -6.830 1.00 90.38 175 LYS A C 1
ATOM 1531 O O . LYS A 1 175 ? -6.950 9.504 -7.880 1.00 90.38 175 LYS A O 1
ATOM 1536 N N . GLY A 1 176 ? -6.714 8.533 -5.864 1.00 92.19 176 GLY A N 1
ATOM 1537 C CA . GLY A 1 176 ? -7.966 7.800 -5.938 1.00 92.19 176 GLY A CA 1
ATOM 1538 C C . GLY A 1 176 ? -8.239 6.951 -4.711 1.00 92.19 176 GLY A C 1
ATOM 1539 O O . GLY A 1 176 ? -7.442 6.886 -3.779 1.00 92.19 176 GLY A O 1
ATOM 1540 N N . VAL A 1 177 ? -9.415 6.335 -4.733 1.00 94.06 177 VAL A N 1
ATOM 1541 C CA . VAL A 1 177 ? -9.904 5.428 -3.700 1.00 94.06 177 VAL A CA 1
ATOM 1542 C C . VAL A 1 177 ? -10.587 4.250 -4.380 1.00 94.06 177 VAL A C 1
ATOM 1544 O O . VAL A 1 177 ? -11.349 4.429 -5.334 1.00 94.06 177 VAL A O 1
ATOM 1547 N N . SER A 1 178 ? -10.307 3.048 -3.896 1.00 95.25 178 SER A N 1
ATOM 1548 C CA . SER A 1 178 ? -10.965 1.819 -4.319 1.00 95.25 178 SER A CA 1
ATOM 1549 C C . SER A 1 178 ? -11.343 0.973 -3.112 1.00 95.25 178 SER A C 1
ATOM 1551 O O . SER A 1 178 ? -10.778 1.119 -2.032 1.00 95.25 178 SER A O 1
ATOM 1553 N N . TYR A 1 179 ? -12.304 0.074 -3.312 1.00 95.19 179 TYR A N 1
ATOM 1554 C CA . TYR A 1 179 ? -12.773 -0.849 -2.287 1.00 95.19 179 TYR A CA 1
ATOM 1555 C C . TYR A 1 179 ? -12.781 -2.271 -2.824 1.00 95.19 179 TYR A C 1
ATOM 1557 O O . TYR A 1 179 ? -13.509 -2.577 -3.779 1.00 95.19 179 TYR A O 1
ATOM 1565 N N . ILE A 1 180 ? -12.033 -3.146 -2.167 1.00 96.44 180 ILE A N 1
ATOM 1566 C CA . ILE A 1 180 ? -11.958 -4.580 -2.451 1.00 96.44 180 ILE A CA 1
ATOM 1567 C C . ILE A 1 180 ? -12.504 -5.372 -1.262 1.00 96.44 180 ILE A C 1
ATOM 1569 O O . ILE A 1 180 ? -12.461 -4.898 -0.133 1.00 96.44 180 ILE A O 1
ATOM 1573 N N . ASP A 1 181 ? -13.048 -6.556 -1.523 1.00 97.25 181 ASP A N 1
ATOM 1574 C CA . ASP A 1 181 ? -13.402 -7.505 -0.467 1.00 97.25 181 ASP A CA 1
ATOM 1575 C C . ASP A 1 181 ? -12.157 -7.876 0.363 1.00 97.25 181 ASP A C 1
ATOM 1577 O O . ASP A 1 181 ? -11.064 -8.051 -0.188 1.00 97.25 181 ASP A O 1
ATOM 1581 N N . ALA A 1 182 ? -12.302 -7.953 1.687 1.00 96.94 182 ALA A N 1
ATOM 1582 C CA . ALA A 1 182 ? -11.169 -8.177 2.581 1.00 96.94 182 ALA A CA 1
ATOM 1583 C C . ALA A 1 182 ? -10.518 -9.556 2.382 1.00 96.94 182 ALA A C 1
ATOM 1585 O O . ALA A 1 182 ? -9.288 -9.665 2.415 1.00 96.94 182 ALA A O 1
ATOM 1586 N N . ASP A 1 183 ? -11.308 -10.592 2.092 1.00 96.50 183 ASP A N 1
ATOM 1587 C CA . ASP A 1 183 ? -10.777 -11.926 1.816 1.00 96.50 183 ASP A CA 1
ATOM 1588 C C . ASP A 1 183 ? -10.059 -11.954 0.460 1.00 96.50 183 ASP A C 1
ATOM 1590 O O . ASP A 1 183 ? -8.990 -12.565 0.340 1.00 96.50 183 ASP A O 1
ATOM 1594 N N . GLU A 1 184 ? -10.594 -11.263 -0.556 1.00 96.81 184 GLU A N 1
ATOM 1595 C CA . GLU A 1 184 ? -9.937 -11.106 -1.862 1.00 96.81 184 GLU A CA 1
ATOM 1596 C C . GLU A 1 184 ? -8.583 -10.392 -1.724 1.00 96.81 184 GLU A C 1
ATOM 1598 O O . GLU A 1 184 ? -7.582 -10.869 -2.276 1.00 96.81 184 GLU A O 1
ATOM 1603 N N . PHE A 1 185 ? -8.531 -9.302 -0.952 1.00 97.31 185 PHE A N 1
ATOM 1604 C CA . PHE A 1 185 ? -7.298 -8.576 -0.648 1.00 97.31 185 PHE A CA 1
ATOM 1605 C C . PHE A 1 185 ? -6.265 -9.488 0.016 1.00 97.31 185 PHE A C 1
ATOM 1607 O O . PHE A 1 185 ? -5.153 -9.650 -0.493 1.00 97.31 185 PHE A O 1
ATOM 1614 N N . TYR A 1 186 ? -6.650 -10.161 1.100 1.00 96.88 186 TYR A N 1
ATOM 1615 C CA . TYR A 1 186 ? -5.766 -11.048 1.849 1.00 96.88 186 TYR A CA 1
ATOM 1616 C C . TYR A 1 186 ? -5.208 -12.190 0.983 1.00 96.88 186 TYR A C 1
ATOM 1618 O O . TYR A 1 186 ? -4.018 -12.525 1.044 1.00 96.88 186 TYR A O 1
ATOM 1626 N N . LEU A 1 187 ? -6.043 -12.767 0.113 1.00 96.62 187 LEU A N 1
ATOM 1627 C CA . LEU A 1 187 ? -5.626 -13.784 -0.853 1.00 96.62 187 LEU A CA 1
ATOM 1628 C C . LEU A 1 187 ? -4.613 -13.253 -1.868 1.00 96.62 187 LEU A C 1
ATOM 1630 O O . LEU A 1 187 ? -3.690 -13.986 -2.237 1.00 96.62 187 LEU A O 1
ATOM 1634 N N . GLU A 1 188 ? -4.779 -12.023 -2.350 1.00 96.44 188 GLU A N 1
ATOM 1635 C CA . GLU A 1 188 ? -3.830 -11.399 -3.273 1.00 96.44 188 GLU A CA 1
ATOM 1636 C C . GLU A 1 188 ? -2.480 -11.146 -2.591 1.00 96.44 188 GLU A C 1
ATOM 1638 O O . GLU A 1 188 ? -1.450 -11.535 -3.148 1.00 96.44 188 GLU A O 1
ATOM 1643 N N . ILE A 1 189 ? -2.469 -10.639 -1.351 1.00 95.62 189 ILE A N 1
ATOM 1644 C CA . ILE A 1 189 ? -1.231 -10.456 -0.577 1.00 95.62 189 ILE A CA 1
ATOM 1645 C C . ILE A 1 189 ? -0.524 -11.795 -0.330 1.00 95.62 189 ILE A C 1
ATOM 1647 O O . ILE A 1 189 ? 0.678 -11.919 -0.574 1.00 95.62 189 ILE A O 1
ATOM 1651 N N . LYS A 1 190 ? -1.254 -12.852 0.055 1.00 95.06 190 LYS A N 1
ATOM 1652 C CA . LYS A 1 190 ? -0.671 -14.199 0.214 1.00 95.06 190 LYS A CA 1
ATOM 1653 C C . LYS A 1 190 ? -0.056 -14.736 -1.077 1.00 95.06 190 LYS A C 1
ATOM 1655 O O . LYS A 1 190 ? 1.027 -15.326 -1.051 1.00 95.06 190 LYS A O 1
ATOM 1660 N N . LYS A 1 191 ? -0.730 -14.547 -2.216 1.00 94.69 191 LYS A N 1
ATOM 1661 C CA . LYS A 1 191 ? -0.198 -14.939 -3.532 1.00 94.69 191 LYS A CA 1
ATOM 1662 C C . LYS A 1 191 ? 1.056 -14.144 -3.877 1.00 94.69 191 LYS A C 1
ATOM 1664 O O . LYS A 1 191 ? 2.003 -14.730 -4.401 1.00 94.69 191 LYS A O 1
ATOM 1669 N N . PHE A 1 192 ? 1.062 -12.845 -3.594 1.00 91.44 192 PHE A N 1
ATOM 1670 C CA . PHE A 1 192 ? 2.216 -11.979 -3.789 1.00 91.44 192 PHE A CA 1
ATOM 1671 C C . PHE A 1 192 ? 3.414 -12.449 -2.955 1.00 91.44 192 PHE A C 1
ATOM 1673 O O . PHE A 1 192 ? 4.451 -12.756 -3.542 1.00 91.44 192 PHE A O 1
ATOM 1680 N N . LYS A 1 193 ? 3.255 -12.626 -1.637 1.00 87.75 193 LYS A N 1
ATOM 1681 C CA . LYS A 1 193 ? 4.329 -13.096 -0.741 1.00 87.75 193 LYS A CA 1
ATOM 1682 C C . LYS A 1 193 ? 4.936 -14.412 -1.224 1.00 87.75 193 LYS A C 1
ATOM 1684 O O . LYS A 1 193 ? 6.143 -14.498 -1.418 1.00 87.75 193 LYS A O 1
ATOM 1689 N N . LYS A 1 194 ? 4.094 -15.387 -1.585 1.00 89.81 194 LYS A N 1
ATOM 1690 C CA . LYS A 1 194 ? 4.559 -16.666 -2.142 1.00 89.81 194 LYS A CA 1
ATOM 1691 C C . LYS A 1 194 ? 5.369 -16.503 -3.436 1.00 89.81 194 LYS A C 1
ATOM 1693 O O . LYS A 1 194 ? 6.378 -17.181 -3.613 1.00 89.81 194 LYS A O 1
ATOM 1698 N N . LYS A 1 195 ? 4.946 -15.621 -4.352 1.00 87.06 195 LYS A N 1
ATOM 1699 C CA . LYS A 1 195 ? 5.712 -15.332 -5.578 1.00 87.06 195 LYS A CA 1
ATOM 1700 C C . LYS A 1 195 ? 7.078 -14.734 -5.245 1.00 87.06 195 LYS A C 1
ATOM 1702 O O . LYS A 1 195 ? 8.058 -15.114 -5.880 1.00 87.06 195 LYS A O 1
ATOM 1707 N N . VAL A 1 196 ? 7.145 -13.823 -4.273 1.00 81.56 196 VAL A N 1
ATOM 1708 C CA . VAL A 1 196 ? 8.411 -13.233 -3.818 1.00 81.56 196 VAL A CA 1
ATOM 1709 C C . VAL A 1 196 ? 9.309 -14.297 -3.194 1.00 81.56 196 VAL A C 1
ATOM 1711 O O . VAL A 1 196 ? 10.468 -14.379 -3.578 1.00 81.56 196 VAL A O 1
ATOM 1714 N N . ASP A 1 197 ? 8.789 -15.184 -2.344 1.00 80.75 197 ASP A N 1
ATOM 1715 C CA . ASP A 1 197 ? 9.568 -16.298 -1.782 1.00 80.75 197 ASP A CA 1
ATOM 1716 C C . ASP A 1 197 ? 10.174 -17.193 -2.866 1.00 80.75 197 ASP A C 1
ATOM 1718 O O . ASP A 1 197 ? 11.331 -17.616 -2.779 1.00 80.75 197 ASP A O 1
ATOM 1722 N N . ASP A 1 198 ? 9.400 -17.494 -3.908 1.00 81.88 198 ASP A N 1
ATOM 1723 C CA . ASP A 1 198 ? 9.868 -18.296 -5.035 1.00 81.88 198 ASP A CA 1
ATOM 1724 C C . ASP A 1 198 ? 10.936 -17.546 -5.853 1.00 81.88 198 ASP A C 1
ATOM 1726 O O . ASP A 1 198 ? 11.936 -18.149 -6.256 1.00 81.88 198 ASP A O 1
ATOM 1730 N N . ILE A 1 199 ? 10.793 -16.226 -6.021 1.00 76.25 199 ILE A N 1
ATOM 1731 C CA . ILE A 1 199 ? 11.821 -15.349 -6.604 1.00 76.25 199 ILE A CA 1
ATOM 1732 C C . ILE A 1 199 ? 13.099 -15.366 -5.753 1.00 76.25 199 ILE A C 1
ATOM 1734 O O . ILE A 1 199 ? 14.180 -15.584 -6.303 1.00 76.25 199 ILE A O 1
ATOM 1738 N N . SER A 1 200 ? 12.993 -15.209 -4.433 1.00 69.69 200 SER A N 1
ATOM 1739 C CA . SER A 1 200 ? 14.117 -15.232 -3.488 1.00 69.69 200 SER A CA 1
ATOM 1740 C C . SER A 1 200 ? 14.852 -16.563 -3.528 1.00 69.69 200 SER A C 1
ATOM 1742 O O . SER A 1 200 ? 16.077 -16.600 -3.604 1.00 69.69 200 SER A O 1
ATOM 1744 N N . LYS A 1 201 ? 14.125 -17.685 -3.574 1.00 70.31 201 LYS A N 1
ATOM 1745 C CA . LYS A 1 201 ? 14.724 -19.017 -3.751 1.00 70.31 201 LYS A CA 1
ATOM 1746 C C . LYS A 1 201 ? 15.477 -19.125 -5.072 1.00 70.31 201 LYS A C 1
ATOM 1748 O O . LYS A 1 201 ? 16.543 -19.735 -5.106 1.00 70.31 201 LYS A O 1
ATOM 1753 N N . ILE A 1 202 ? 14.945 -18.565 -6.161 1.00 64.31 202 ILE A N 1
ATOM 1754 C CA . ILE A 1 202 ? 15.638 -18.527 -7.457 1.00 64.31 202 ILE A CA 1
ATOM 1755 C C . ILE A 1 202 ? 16.892 -17.653 -7.368 1.00 64.31 202 ILE A C 1
ATOM 1757 O O . ILE A 1 202 ? 17.931 -18.053 -7.891 1.00 64.31 202 ILE A O 1
ATOM 1761 N N . GLN A 1 203 ? 16.821 -16.498 -6.705 1.00 63.94 203 GLN A N 1
ATOM 1762 C CA . GLN A 1 203 ? 17.965 -15.609 -6.509 1.00 63.94 203 GLN A CA 1
ATOM 1763 C C . GLN A 1 203 ? 19.041 -16.261 -5.643 1.00 63.94 203 GLN A C 1
ATOM 1765 O O . GLN A 1 203 ? 20.163 -16.355 -6.111 1.00 63.94 203 GLN A O 1
ATOM 1770 N N . ASN A 1 204 ? 18.709 -16.838 -4.488 1.00 63.12 204 ASN A N 1
ATOM 1771 C CA . ASN A 1 204 ? 19.658 -17.574 -3.638 1.00 63.12 204 ASN A CA 1
ATOM 1772 C C . ASN A 1 204 ? 20.260 -18.797 -4.350 1.00 63.12 204 ASN A C 1
ATOM 1774 O O . ASN A 1 204 ? 21.413 -19.169 -4.147 1.00 63.12 204 ASN A O 1
ATOM 1778 N N . LYS A 1 205 ? 19.492 -19.436 -5.241 1.00 61.44 205 LYS A N 1
ATOM 1779 C CA . LYS A 1 205 ? 20.014 -20.493 -6.115 1.00 61.44 205 LYS A CA 1
ATOM 1780 C C . LYS A 1 205 ? 20.897 -19.978 -7.238 1.00 61.44 205 LYS A C 1
ATOM 1782 O O . LYS A 1 205 ? 21.581 -20.820 -7.807 1.00 61.44 205 LYS A O 1
ATOM 1787 N N . LYS A 1 206 ? 20.854 -18.691 -7.601 1.00 54.66 206 LYS A N 1
ATOM 1788 C CA . LYS A 1 206 ? 21.688 -18.036 -8.631 1.00 54.66 206 LYS A CA 1
ATOM 1789 C C . LYS A 1 206 ? 22.869 -17.264 -8.032 1.00 54.66 206 LYS A C 1
ATOM 1791 O O . LYS A 1 206 ? 23.891 -17.139 -8.692 1.00 54.66 206 LYS A O 1
ATOM 1796 N N . PHE A 1 207 ? 22.742 -16.791 -6.799 1.00 53.09 207 PHE A N 1
ATOM 1797 C CA . PHE A 1 207 ? 23.674 -15.947 -6.066 1.00 53.09 207 PHE A CA 1
ATOM 1798 C C . PHE A 1 207 ? 23.783 -16.486 -4.639 1.00 53.09 207 PHE A C 1
ATOM 1800 O O . PHE A 1 207 ? 22.771 -16.640 -3.968 1.00 53.09 207 PHE A O 1
ATOM 1807 N N . HIS A 1 208 ? 24.988 -16.771 -4.163 1.00 56.31 208 HIS A N 1
ATOM 1808 C CA . HIS A 1 208 ? 25.237 -17.173 -2.783 1.00 56.31 208 HIS A CA 1
ATOM 1809 C C . HIS A 1 208 ? 26.225 -16.197 -2.152 1.00 56.31 208 HIS A C 1
ATOM 1811 O O . HIS A 1 208 ? 27.187 -15.778 -2.796 1.00 56.31 208 HIS A O 1
ATOM 1817 N N . VAL A 1 209 ? 25.968 -15.803 -0.907 1.00 55.44 209 VAL A N 1
ATOM 1818 C CA . VAL A 1 209 ? 26.918 -15.011 -0.125 1.00 55.44 209 VAL A CA 1
ATOM 1819 C C . VAL A 1 209 ? 27.963 -15.970 0.425 1.00 55.44 209 VAL A C 1
ATOM 1821 O O . VAL A 1 209 ? 27.625 -16.950 1.084 1.00 55.44 209 VAL A O 1
ATOM 1824 N N . VAL A 1 210 ? 29.234 -15.709 0.140 1.00 59.56 210 VAL A N 1
ATOM 1825 C CA . VAL A 1 210 ? 30.341 -16.446 0.752 1.00 59.56 210 VAL A CA 1
ATOM 1826 C C . VAL A 1 210 ? 30.503 -15.924 2.176 1.00 59.56 210 VAL A C 1
ATOM 1828 O O . VAL A 1 210 ? 31.010 -14.817 2.355 1.00 59.56 210 VAL A O 1
ATOM 1831 N N . GLU A 1 211 ? 30.063 -16.701 3.170 1.00 54.84 211 GLU A N 1
ATOM 1832 C CA . GLU A 1 211 ? 30.036 -16.318 4.596 1.00 54.84 211 GLU A CA 1
ATOM 1833 C C . GLU A 1 211 ? 31.373 -15.744 5.092 1.00 54.84 211 GLU A C 1
ATOM 1835 O O . GLU A 1 211 ? 31.396 -14.760 5.822 1.00 54.84 211 GLU A O 1
ATOM 1840 N N . GLU A 1 212 ? 32.492 -16.292 4.620 1.00 52.53 212 GLU A N 1
ATOM 1841 C CA . GLU A 1 212 ? 33.852 -15.892 5.010 1.00 52.53 212 GLU A CA 1
ATOM 1842 C C . GLU A 1 212 ? 34.267 -14.508 4.487 1.00 52.53 212 GLU A C 1
ATOM 1844 O O . GLU A 1 212 ? 35.159 -13.872 5.044 1.00 52.53 212 GLU A O 1
ATOM 1849 N N . THR A 1 213 ? 33.661 -14.041 3.392 1.00 56.62 213 THR A N 1
ATOM 1850 C CA . THR A 1 213 ? 34.077 -12.800 2.710 1.00 56.62 213 THR A CA 1
ATOM 1851 C C . THR A 1 213 ? 32.962 -11.769 2.576 1.00 56.62 213 THR A C 1
ATOM 1853 O O . THR A 1 213 ? 33.226 -10.647 2.146 1.00 56.62 213 THR A O 1
ATOM 1856 N N . GLY A 1 214 ? 31.715 -12.146 2.871 1.00 48.62 214 GLY A N 1
ATOM 1857 C CA . GLY A 1 214 ? 30.521 -11.339 2.617 1.00 48.62 214 GLY A CA 1
ATOM 1858 C C . GLY A 1 214 ? 30.256 -11.055 1.132 1.00 48.62 214 GLY A C 1
ATOM 1859 O O . GLY A 1 214 ? 29.344 -10.296 0.810 1.00 48.62 214 GLY A O 1
ATOM 1860 N N . LYS A 1 215 ? 31.040 -11.627 0.204 1.00 48.34 215 LYS A N 1
ATOM 1861 C CA . LYS A 1 215 ? 30.896 -11.377 -1.236 1.00 48.34 215 LYS A CA 1
ATOM 1862 C C . LYS A 1 215 ? 29.751 -12.198 -1.818 1.00 48.34 215 LYS A C 1
ATOM 1864 O O . LYS A 1 215 ? 29.666 -13.404 -1.599 1.00 48.34 215 LYS A O 1
ATOM 1869 N N . LEU A 1 216 ? 28.908 -11.541 -2.614 1.00 47.25 216 LEU A N 1
ATOM 1870 C CA . LEU A 1 216 ? 27.870 -12.180 -3.418 1.00 47.25 216 LEU A CA 1
ATOM 1871 C C . LEU A 1 216 ? 28.516 -12.856 -4.643 1.00 47.25 216 LEU A C 1
ATOM 1873 O O . LEU A 1 216 ? 29.156 -12.185 -5.451 1.00 47.25 216 LEU A O 1
ATOM 1877 N N . VAL A 1 217 ? 28.357 -14.171 -4.792 1.00 50.41 217 VAL A N 1
ATOM 1878 C CA . VAL A 1 217 ? 28.970 -14.969 -5.867 1.00 50.41 217 VAL A CA 1
ATOM 1879 C C . VAL A 1 217 ? 27.897 -15.716 -6.656 1.00 50.41 217 VAL A C 1
ATOM 1881 O O . VAL A 1 217 ? 26.967 -16.287 -6.090 1.00 50.41 217 VAL A O 1
ATOM 1884 N N . TYR A 1 218 ? 28.012 -15.738 -7.984 1.00 49.34 218 TYR A N 1
ATOM 1885 C CA . TYR A 1 218 ? 27.080 -16.464 -8.849 1.00 49.34 218 TYR A CA 1
ATOM 1886 C C . TYR A 1 218 ? 27.262 -17.984 -8.664 1.00 49.34 218 TYR A C 1
ATOM 1888 O O . TYR A 1 218 ? 28.358 -18.513 -8.825 1.00 49.34 218 TYR A O 1
ATOM 1896 N N . SER A 1 219 ? 26.203 -18.714 -8.318 1.00 49.62 219 SER A N 1
ATOM 1897 C CA . SER A 1 219 ? 26.244 -20.165 -8.037 1.00 49.62 219 SER A CA 1
ATOM 1898 C C . SER A 1 219 ? 26.378 -21.038 -9.299 1.00 49.62 219 SER A C 1
ATOM 1900 O O . SER A 1 219 ? 26.813 -22.185 -9.228 1.00 49.62 219 SER A O 1
ATOM 1902 N N . LYS A 1 220 ? 25.989 -20.506 -10.463 1.00 45.44 220 LYS A N 1
ATOM 1903 C CA . LYS A 1 220 ? 26.180 -21.089 -11.800 1.00 45.44 220 LYS A CA 1
ATOM 1904 C C . LYS A 1 220 ? 26.413 -19.973 -12.801 1.00 45.44 220 LYS A C 1
ATOM 1906 O O . LYS A 1 220 ? 25.474 -19.564 -13.471 1.00 45.44 220 LYS A O 1
ATOM 1911 N N . ASP A 1 221 ? 27.617 -19.426 -12.846 1.00 41.44 221 ASP A N 1
ATOM 1912 C CA . ASP A 1 221 ? 27.943 -18.389 -13.820 1.00 41.44 221 ASP A CA 1
ATOM 1913 C C . ASP A 1 221 ? 27.779 -18.942 -15.258 1.00 41.44 221 ASP A C 1
ATOM 1915 O O . ASP A 1 221 ? 28.533 -19.841 -15.644 1.00 41.44 221 ASP A O 1
ATOM 1919 N N . PRO A 1 222 ? 26.803 -18.470 -16.066 1.00 41.97 222 PRO A N 1
ATOM 1920 C CA . PRO A 1 222 ? 26.700 -18.874 -17.467 1.00 41.97 222 PRO A CA 1
ATOM 1921 C C . PRO A 1 222 ? 27.827 -18.276 -18.333 1.00 41.97 222 PRO A C 1
ATOM 1923 O O . PRO A 1 222 ? 28.016 -18.720 -19.465 1.00 41.97 222 PRO A O 1
ATOM 1926 N N . TYR A 1 223 ? 28.602 -17.319 -17.809 1.00 38.94 223 TYR A N 1
ATOM 1927 C CA . TYR A 1 223 ? 29.715 -16.650 -18.482 1.00 38.94 223 TYR A CA 1
ATOM 1928 C C . TYR A 1 223 ? 31.094 -17.227 -18.129 1.00 38.94 223 TYR A C 1
ATOM 1930 O O . TYR A 1 223 ? 32.032 -17.012 -18.892 1.00 38.94 223 TYR A O 1
ATOM 1938 N N . ASN A 1 224 ? 31.226 -18.063 -17.090 1.00 41.19 224 ASN A N 1
ATOM 1939 C CA . ASN A 1 224 ? 32.503 -18.718 -16.750 1.00 41.19 224 ASN A CA 1
ATOM 1940 C C . ASN A 1 224 ? 33.007 -19.702 -17.828 1.00 41.19 224 ASN A C 1
ATOM 1942 O O . ASN A 1 224 ? 34.171 -20.096 -17.808 1.00 41.19 224 ASN A O 1
ATOM 1946 N N . ASN A 1 225 ? 32.160 -20.084 -18.792 1.00 40.25 225 ASN A N 1
ATOM 1947 C CA . ASN A 1 225 ? 32.556 -20.894 -19.952 1.00 40.25 225 ASN A CA 1
ATOM 1948 C C . ASN A 1 225 ? 32.754 -20.079 -21.242 1.00 40.25 225 ASN A C 1
ATOM 1950 O O . ASN A 1 225 ? 33.126 -20.647 -22.272 1.00 40.25 225 ASN A O 1
ATOM 1954 N N . ILE A 1 226 ? 32.531 -18.762 -21.220 1.00 37.62 226 ILE A N 1
ATOM 1955 C CA . ILE A 1 226 ? 32.756 -17.905 -22.384 1.00 37.62 226 ILE A CA 1
ATOM 1956 C C . ILE A 1 226 ? 34.168 -17.329 -22.273 1.00 37.62 226 ILE A C 1
ATOM 1958 O O . ILE A 1 226 ? 34.417 -16.351 -21.575 1.00 37.62 226 ILE A O 1
ATOM 1962 N N . LYS A 1 227 ? 35.119 -17.943 -22.988 1.00 31.41 227 LYS A N 1
ATOM 1963 C CA . LYS A 1 227 ? 36.427 -17.322 -23.234 1.00 31.41 227 LYS A CA 1
ATOM 1964 C C . LYS A 1 227 ? 36.208 -16.052 -24.057 1.00 31.41 227 LYS A C 1
ATOM 1966 O O . LYS A 1 227 ? 36.014 -16.136 -25.270 1.00 31.41 227 LYS A O 1
ATOM 1971 N N . PHE A 1 228 ? 36.255 -14.891 -23.412 1.00 34.06 228 PHE A N 1
ATOM 1972 C CA . PHE A 1 228 ? 36.350 -13.614 -24.108 1.00 34.06 228 PHE A CA 1
ATOM 1973 C C . PHE A 1 228 ? 37.632 -13.622 -24.953 1.00 34.06 228 PHE A C 1
ATOM 1975 O O . PHE A 1 228 ? 38.734 -13.778 -24.429 1.00 34.06 228 PHE A O 1
ATOM 1982 N N . LYS A 1 229 ? 37.492 -13.531 -26.280 1.00 36.38 229 LYS A N 1
ATOM 1983 C CA . LYS A 1 229 ? 38.627 -13.219 -27.154 1.00 36.38 229 LYS A CA 1
ATOM 1984 C C . LYS A 1 229 ? 38.928 -11.737 -26.970 1.00 36.38 229 LYS A C 1
ATOM 1986 O O . LYS A 1 229 ? 38.024 -10.928 -27.136 1.00 36.38 229 LYS A O 1
ATOM 1991 N N . GLU A 1 230 ? 40.173 -11.421 -26.625 1.00 32.88 230 GLU A N 1
ATOM 1992 C CA . GLU A 1 230 ? 40.664 -10.048 -26.489 1.00 32.88 230 GLU A CA 1
ATOM 1993 C C . GLU A 1 230 ? 40.256 -9.201 -27.703 1.00 32.88 230 GLU A C 1
ATOM 1995 O O . GLU A 1 230 ? 40.550 -9.545 -28.854 1.00 32.88 230 GLU A O 1
ATOM 2000 N N . GLU A 1 231 ? 39.552 -8.100 -27.443 1.00 35.34 231 GLU A N 1
ATOM 2001 C CA . GLU A 1 231 ? 39.203 -7.119 -28.461 1.00 35.34 231 GLU A CA 1
ATOM 2002 C C . GLU A 1 231 ? 40.467 -6.387 -28.928 1.00 35.34 231 GLU A C 1
ATOM 2004 O O . GLU A 1 231 ? 41.283 -5.909 -28.135 1.00 35.34 231 GLU A O 1
ATOM 2009 N N . LYS A 1 232 ? 40.644 -6.314 -30.252 1.00 38.88 232 LYS A N 1
ATOM 2010 C CA . LYS A 1 232 ? 41.713 -5.534 -30.879 1.00 38.88 232 LYS A CA 1
ATOM 2011 C C . LYS A 1 232 ? 41.517 -4.056 -30.548 1.00 38.88 232 LYS A C 1
ATOM 2013 O O . LYS A 1 232 ? 40.463 -3.496 -30.831 1.00 38.88 232 LYS A O 1
ATOM 2018 N N . LYS A 1 233 ? 42.572 -3.439 -30.012 1.00 36.47 233 LYS A N 1
ATOM 2019 C CA . LYS A 1 233 ? 42.693 -1.987 -29.844 1.00 36.47 233 LYS A CA 1
ATOM 2020 C C . LYS A 1 233 ? 42.475 -1.284 -31.191 1.00 36.47 233 LYS A C 1
ATOM 2022 O O . LYS A 1 233 ? 43.137 -1.650 -32.165 1.00 36.47 233 LYS A O 1
ATOM 2027 N N . PHE A 1 234 ? 41.562 -0.314 -31.213 1.00 38.78 234 PHE A N 1
ATOM 2028 C CA . PHE A 1 234 ? 41.494 0.720 -32.246 1.00 38.78 234 PHE A CA 1
ATOM 2029 C C . PHE A 1 234 ? 42.520 1.814 -31.950 1.00 38.78 234 PHE A C 1
ATOM 2031 O O . PHE A 1 234 ? 42.725 2.107 -30.749 1.00 38.78 234 PHE A O 1
#

Sequence (234 aa):
MKKFELKPIYYPKDSYLNYILEIWVDGVNISQFYEENKLRIDVGYIFHIYNFFDDYLEDIMKEEVLPYEDIEGKTIFETIDNIKKKYFYWLKDDYEHNEDDESDEEIEQIINISEPFYEWQRAHRLLLSGPFLCIPDIIFRRIGDKIEISWDTIWDITYQQRKYENENIKFISIKGVSYIDADEFYLEIKKFKKKVDDISKIQNKKFHVVEETGKLVYSKDPYNNIKFKEEKKF

InterPro domains:
  IPR046026 Protein of unknown function DUF5984 [PF19446] (93-195)

Organism: NCBI:txid393480

pLDDT: mean 74.75, std 17.71, range [31.41, 97.31]

Foldseek 3Di:
DDQWAWDWDQQPPPDLQRTFIFIDGPNDRQQWKDFVNDIDGFGQRLVLVLVLCVPAVVVLLDQDDQPPPVFDDPDPLRSVVRLCVPQVVCVPPPPPPPDDPDDPVNVVSNCVSVVSNVVSCSNFWPDSDDLPTQHWIWGWHDDPQKIKIKTARCSPCVRNVVVCVVRVMGGPDHIDIDIDGSVSVVVNSVVSSVVVVVVVVVSCCQWPQPPVPRDIDGNDPPCVPPDDDDDDDD

Secondary structure (DSSP, 8-state):
--SEEEEEEE--SS-S--EEEEEEETTEETTEEEETTEEEE----HHHHHHHHHHSHHHHTS-PPPS-TT---SSHHHHHHHHHHHHSSHHHH--S--TT---HHHHHHHHHHHHHHHHHHHHHEE----TT----EEEEEEETTEEEEEEESSTTTTTTHHHHHHTTEEES--EEEEEEEHHHHHHHHHHHHHHHHHHHHHHHHHEEEETTTTEEEETT-SSTT--PPPPPP-

Radius of gyration: 22.28 Å; chains: 1; bounding box: 59×52×62 Å